Protein AF-A0A257N7L1-F1 (afdb_monomer_lite)

Radius of gyration: 29.93 Å; chains: 1; bounding box: 94×47×80 Å

Secondary structure (DSSP, 8-state):
-------GGGS-HHHHHHHHHHHHHHHHHHHHHHHHHHHHHTTSSSSSS--HHHHHHHHHB-SS--HHHHHHSSSTTGGG-S-HHHHHHHHHHHHTT--HHHIIIIIHHHHHHHTTTT-SSSS-TTS---SSHHHHHHHH--B---HHHHHHHHHHHHHHHHHHHHHHHHHHTTS-S-HHHHHHHHHHHHHHHHHHHHHHHHHTT-GGGHHHHHHHHHHHHHHHHHHHHHHHHHHHT------PPPPHHHHHHHHHHHHHHHHHHHHHHHHHHHHHHHHHHHHHHHHHHHHHHHHHHHHHHHHHHH-------HHHHHHHHHHHHHHHHTT-EEEEETTEEEEESSTT-EEEE-SHHHHHHHHHHHHHH-

Foldseek 3Di:
DPPDQAALVNDDPVVLVVLLVLLVVVLVVVVVVVVCVFVVQAQQVLDGTDDLVSLLLAAQFDLQTFQVLSCCPNHPLVVQQPDPVLNVLVSVCLNDPVDPVSCVPRPLVRCVVRPCVCQCCPNDVVHQRSNDSVSVCVGSPRAGDDPVVLVVVLVCQLVVVVVVLVSLLVLLSNFPDDPVVSVCLSVLLNVLSVQLSVLSNVSNVPVVSSVSNVVSVVSNSVSSVCSSVRSNCCNPPDPDDPPDPDPPVRVVVVVVVVVVVVVVVVVVVVVVVVVCVVCVVVCVVVVVVVVVVVVVVVVVVVVLVVDADADDDPVLVVLVVVLCVLLVVVQWDWDDGRQWIWIHRDPPDTDTQRHSVSSVVVSVVVVVVD

Sequence (370 aa):
MEKHCLRFKDISVSEKMLYSLFLMTIGIGYLFGLTHLYYTHQMRDGQPGMSIQDVMIAYYGSQDKTRLGSAINGGPMEANLKSADDKEKILAWLSTGKSKEDFQQDIAPILNRDCAGCHNGETNPSLPNLTTYEGVMEVASSKAAPLPTLVKISHIHLFGIAFILLFVGRIFIYCDMSVSLKRIIVVIPFVSMLIDTMSWFITRTTPSFAYVVVASGAMMGLSMGAQIIISLYQMWFDRSYPRLPLSNEQQAQLKKYTLVLQKLALTGLAISKSYVLKTAPIVWHNGVALSRQVLLSLFHISRYAWHSNLALSNSEQIKAQQYMQILQAQGYRVWFASKGWLVKKSVLSWLFLSSIDDLESYVSKLARSA

Structure (mmCIF, N/CA/C/O backbone):
data_AF-A0A257N7L1-F1
#
_entry.id   AF-A0A257N7L1-F1
#
loop_
_atom_site.group_PDB
_atom_site.id
_atom_site.type_symbol
_atom_site.label_atom_id
_atom_site.label_alt_id
_atom_site.label_comp_id
_atom_site.label_asym_id
_atom_site.label_entity_id
_atom_site.label_seq_id
_atom_site.pdbx_PDB_ins_code
_atom_site.Cartn_x
_atom_site.Cartn_y
_atom_site.Cartn_z
_atom_site.occupancy
_atom_site.B_iso_or_equiv
_atom_site.auth_seq_id
_atom_site.auth_comp_id
_atom_site.auth_asym_id
_atom_site.auth_atom_id
_atom_site.pdbx_PDB_model_num
ATOM 1 N N . MET A 1 1 ? 11.004 -4.932 -43.362 1.00 41.41 1 MET A N 1
ATOM 2 C CA . MET A 1 1 ? 11.224 -3.754 -42.495 1.00 41.41 1 MET A CA 1
ATOM 3 C C . MET A 1 1 ? 11.786 -4.236 -41.172 1.00 41.41 1 MET A C 1
ATOM 5 O O . MET A 1 1 ? 11.075 -4.925 -40.445 1.00 41.41 1 MET A O 1
ATOM 9 N N . GLU A 1 2 ? 13.050 -3.941 -40.875 1.00 46.34 2 GLU A N 1
ATOM 10 C CA . GLU A 1 2 ? 13.580 -4.151 -39.525 1.00 46.34 2 GLU A CA 1
ATOM 11 C C . GLU A 1 2 ? 12.795 -3.267 -38.550 1.00 46.34 2 GLU A C 1
ATOM 13 O O . GLU A 1 2 ? 12.630 -2.067 -38.770 1.00 46.34 2 GLU A O 1
ATOM 18 N N . LYS A 1 3 ? 12.239 -3.864 -37.492 1.00 53.84 3 LYS A N 1
ATOM 19 C CA . LYS A 1 3 ? 11.553 -3.101 -36.446 1.00 53.84 3 LYS A CA 1
ATOM 20 C C . LYS A 1 3 ? 12.612 -2.348 -35.644 1.00 53.84 3 LYS A C 1
ATOM 22 O O . LYS A 1 3 ? 13.277 -2.944 -34.800 1.00 53.84 3 LYS A O 1
ATOM 27 N N . HIS A 1 4 ? 12.761 -1.051 -35.901 1.00 60.44 4 HIS A N 1
ATOM 28 C CA . HIS A 1 4 ? 13.627 -0.191 -35.102 1.00 60.44 4 HIS A CA 1
ATOM 29 C C . HIS A 1 4 ? 13.023 -0.018 -33.700 1.00 60.44 4 HIS A C 1
ATOM 31 O O . HIS A 1 4 ? 11.984 0.619 -33.520 1.00 60.44 4 HIS A O 1
ATOM 37 N N . CYS A 1 5 ? 13.647 -0.623 -32.691 1.00 71.62 5 CYS A N 1
ATOM 38 C CA . CYS A 1 5 ? 13.237 -0.466 -31.298 1.00 71.62 5 CYS A CA 1
ATOM 39 C C . CYS A 1 5 ? 13.760 0.870 -30.760 1.00 71.62 5 CYS A C 1
ATOM 41 O O . CYS A 1 5 ? 14.960 0.986 -30.528 1.00 71.62 5 CYS A O 1
ATOM 43 N N . LEU A 1 6 ? 12.868 1.837 -30.522 1.00 81.31 6 LEU A N 1
ATOM 44 C CA . LEU A 1 6 ? 13.218 3.133 -29.930 1.00 81.31 6 LEU A CA 1
ATOM 45 C C . LEU A 1 6 ? 13.880 2.972 -28.551 1.00 81.31 6 LEU A C 1
ATOM 47 O O . LEU A 1 6 ? 13.391 2.215 -27.704 1.00 81.31 6 LEU A O 1
ATOM 51 N N . ARG A 1 7 ? 14.971 3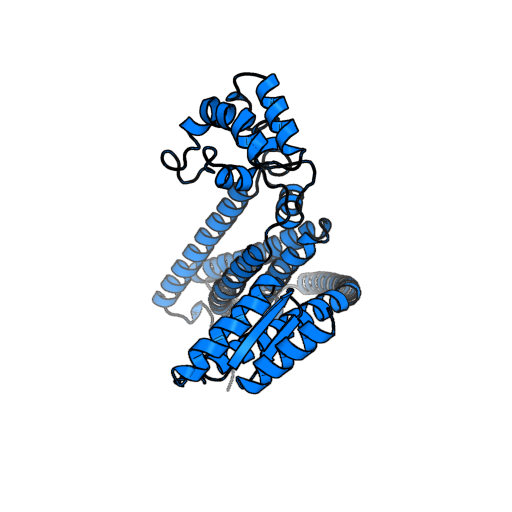.708 -28.319 1.00 86.50 7 ARG A N 1
ATOM 52 C CA . ARG A 1 7 ? 15.727 3.758 -27.057 1.00 86.50 7 ARG A CA 1
ATOM 53 C C . ARG A 1 7 ? 15.834 5.183 -26.526 1.00 86.50 7 ARG A C 1
ATOM 55 O O . ARG A 1 7 ? 15.559 6.138 -27.240 1.00 86.50 7 ARG A O 1
ATOM 62 N N . PHE A 1 8 ? 16.313 5.346 -25.291 1.00 86.25 8 PHE A N 1
ATOM 63 C CA . PHE A 1 8 ? 16.528 6.679 -24.708 1.00 86.25 8 PHE A CA 1
ATOM 64 C C . PHE A 1 8 ? 17.547 7.546 -25.460 1.00 86.25 8 PHE A C 1
ATOM 66 O O . PHE A 1 8 ? 17.522 8.767 -25.337 1.00 86.25 8 PHE A O 1
ATOM 73 N N . LYS A 1 9 ? 18.443 6.946 -26.245 1.00 82.88 9 LYS A N 1
ATOM 74 C CA . LYS A 1 9 ? 19.347 7.688 -27.135 1.00 82.88 9 LYS A CA 1
ATOM 75 C C . LYS A 1 9 ? 18.641 8.289 -28.360 1.00 82.88 9 LYS A C 1
ATOM 77 O O . LYS A 1 9 ? 19.175 9.222 -28.941 1.00 82.88 9 LYS A O 1
ATOM 82 N N . ASP A 1 10 ? 17.460 7.779 -28.712 1.00 84.88 10 ASP A N 1
ATOM 83 C CA . ASP A 1 10 ? 16.725 8.151 -29.926 1.00 84.88 10 ASP A CA 1
ATOM 84 C C . ASP A 1 10 ? 15.620 9.193 -29.655 1.00 84.88 10 ASP A C 1
ATOM 86 O O . ASP A 1 10 ? 14.904 9.573 -30.577 1.00 84.88 10 ASP A O 1
ATOM 90 N N . ILE A 1 11 ? 15.449 9.635 -28.401 1.00 87.62 11 ILE A N 1
ATOM 91 C CA . ILE A 1 11 ? 14.417 10.607 -27.999 1.00 87.62 11 ILE A CA 1
ATOM 92 C C . ILE A 1 11 ? 15.012 11.990 -27.722 1.00 87.62 11 ILE A C 1
ATOM 94 O O . ILE A 1 11 ? 16.180 12.124 -27.336 1.00 87.62 11 ILE A O 1
ATOM 98 N N . SER A 1 12 ? 14.187 13.023 -27.887 1.00 91.50 12 SER A N 1
ATOM 99 C CA . SER A 1 12 ? 14.593 14.417 -27.688 1.00 91.50 12 SER A CA 1
ATOM 100 C C . SER A 1 12 ? 14.950 14.726 -26.227 1.00 91.50 12 SER A C 1
ATOM 102 O O . SER A 1 12 ? 14.479 14.076 -25.290 1.00 91.50 12 SER A O 1
ATOM 104 N N . VAL A 1 13 ? 15.759 15.768 -26.004 1.00 89.62 13 VAL A N 1
ATOM 105 C CA . VAL A 1 13 ? 16.067 16.252 -24.644 1.00 89.62 13 VAL A CA 1
ATOM 106 C C . VAL A 1 13 ? 14.790 16.687 -23.917 1.00 89.62 13 VAL A C 1
ATOM 108 O O . VAL A 1 13 ? 14.638 16.402 -22.732 1.00 89.62 13 VAL A O 1
ATOM 111 N N . SER A 1 14 ? 13.839 17.295 -24.631 1.00 93.38 14 SER A N 1
ATOM 112 C CA . SER A 1 14 ? 12.534 17.682 -24.088 1.00 93.38 14 SER A CA 1
ATOM 113 C C . SER A 1 14 ? 11.750 16.479 -23.552 1.00 93.38 14 SER A C 1
ATOM 115 O O . SER A 1 14 ? 11.221 16.540 -22.443 1.00 93.38 14 SER A O 1
ATOM 117 N N . GLU A 1 15 ? 11.730 15.357 -24.279 1.00 92.25 15 GLU A N 1
ATOM 118 C CA . GLU A 1 15 ? 11.114 14.114 -23.793 1.00 92.25 15 GLU A CA 1
ATOM 119 C C . GLU A 1 15 ? 11.851 13.540 -22.582 1.00 92.25 15 GLU A C 1
ATOM 121 O O . GLU A 1 15 ? 11.208 13.140 -21.613 1.00 92.25 15 GLU A O 1
ATOM 126 N N . LYS A 1 16 ? 13.192 13.539 -22.589 1.00 92.56 16 LYS A N 1
ATOM 127 C CA . LYS A 1 16 ? 13.979 13.097 -21.424 1.00 92.56 16 LYS A CA 1
ATOM 128 C C . LYS A 1 16 ? 13.655 13.916 -20.180 1.00 92.56 16 LYS A C 1
ATOM 130 O O . LYS A 1 16 ? 13.502 13.341 -19.103 1.00 92.56 16 LYS A O 1
ATOM 135 N N . MET A 1 17 ? 13.531 15.238 -20.318 1.00 94.25 17 MET A N 1
ATOM 136 C CA . MET A 1 17 ? 13.147 16.123 -19.217 1.00 94.25 17 MET A CA 1
ATOM 137 C C . MET A 1 17 ? 11.740 15.795 -18.713 1.00 94.25 17 MET A C 1
ATOM 139 O O . MET A 1 17 ? 11.566 15.588 -17.513 1.00 94.25 17 MET A O 1
ATOM 143 N N . LEU A 1 18 ? 10.762 15.667 -19.617 1.00 96.44 18 LEU A N 1
ATOM 144 C CA . LEU A 1 18 ? 9.382 15.324 -19.265 1.00 96.44 18 LEU A CA 1
ATOM 145 C C . LEU A 1 18 ? 9.297 13.983 -18.523 1.00 96.44 18 LEU A C 1
ATOM 147 O O . LEU A 1 18 ? 8.698 13.904 -17.450 1.00 96.44 18 LEU A O 1
ATOM 151 N N . TYR A 1 19 ? 9.925 12.936 -19.063 1.00 96.69 19 TYR A N 1
ATOM 152 C CA . TYR A 1 19 ? 9.941 11.616 -18.436 1.00 96.69 19 TYR A CA 1
ATOM 153 C C . TYR A 1 19 ? 10.670 11.630 -17.094 1.00 96.69 19 TYR A C 1
ATOM 155 O O . TYR A 1 19 ? 10.210 10.989 -16.154 1.00 96.69 19 TYR A O 1
ATOM 163 N N . SER A 1 20 ? 11.762 12.382 -16.965 1.00 96.12 20 SER A N 1
ATOM 164 C CA . SER A 1 20 ? 12.490 12.479 -15.696 1.00 96.12 20 SER A CA 1
ATOM 165 C C . SER A 1 20 ? 11.658 13.153 -14.611 1.00 96.12 20 SER A C 1
ATOM 167 O O . SER A 1 20 ? 11.554 12.610 -13.513 1.00 96.12 20 SER A O 1
ATOM 169 N N . LEU A 1 21 ? 11.014 14.281 -14.931 1.00 97.50 21 LEU A N 1
ATOM 170 C CA . LEU A 1 21 ? 10.115 14.973 -14.005 1.00 97.50 21 LEU A CA 1
ATOM 171 C C . LEU A 1 21 ? 8.961 14.062 -13.585 1.00 97.50 21 LEU A C 1
ATOM 173 O O . LEU A 1 21 ? 8.720 13.901 -12.392 1.00 97.50 21 LEU A O 1
ATOM 177 N N . PHE A 1 22 ? 8.316 13.393 -14.543 1.00 97.94 22 PHE A N 1
ATOM 178 C CA . PHE A 1 22 ? 7.250 12.438 -14.252 1.00 97.94 22 PHE A CA 1
ATOM 179 C C . PHE A 1 22 ? 7.718 11.314 -13.312 1.00 97.94 22 PHE A C 1
ATOM 181 O O . PHE A 1 22 ? 7.099 11.078 -12.275 1.00 97.94 22 PHE A O 1
ATOM 188 N N . LEU A 1 23 ? 8.831 10.642 -13.633 1.00 97.81 23 LEU A N 1
ATOM 189 C CA . LEU A 1 23 ? 9.360 9.538 -12.826 1.00 97.81 23 LEU A CA 1
ATOM 190 C C . LEU A 1 23 ? 9.782 9.990 -11.420 1.00 97.81 23 LEU A C 1
ATOM 192 O O . LEU A 1 23 ? 9.534 9.268 -10.455 1.00 97.81 23 LEU A O 1
ATOM 196 N N . MET A 1 24 ? 10.381 11.177 -11.288 1.00 97.06 24 MET A N 1
ATOM 197 C CA . MET A 1 24 ? 10.738 11.753 -9.989 1.00 97.06 24 MET A CA 1
ATOM 198 C C . MET A 1 24 ? 9.499 12.080 -9.156 1.00 97.06 24 MET A C 1
ATOM 200 O O . MET A 1 24 ? 9.452 11.717 -7.983 1.00 97.06 24 MET A O 1
ATOM 204 N N . THR A 1 25 ? 8.482 12.712 -9.747 1.00 97.62 25 THR A N 1
ATOM 205 C CA . THR A 1 25 ? 7.223 13.015 -9.054 1.00 97.62 25 THR A CA 1
ATOM 206 C C . THR A 1 25 ? 6.536 11.740 -8.573 1.00 97.62 25 THR A C 1
ATOM 208 O O . THR A 1 25 ? 6.131 11.672 -7.414 1.00 97.62 25 THR A O 1
ATOM 211 N N . ILE A 1 26 ? 6.456 10.705 -9.417 1.00 96.94 26 ILE A N 1
ATOM 212 C CA . ILE A 1 26 ? 5.905 9.400 -9.024 1.00 96.94 26 ILE A CA 1
ATOM 213 C C . ILE A 1 26 ? 6.749 8.747 -7.923 1.00 96.94 26 ILE A C 1
ATOM 215 O O . ILE A 1 26 ? 6.189 8.239 -6.954 1.00 96.94 26 ILE A O 1
ATOM 219 N N . GLY A 1 27 ? 8.080 8.785 -8.031 1.00 95.69 27 GLY A N 1
ATOM 220 C CA . GLY A 1 27 ? 8.983 8.238 -7.017 1.00 95.69 27 GLY A CA 1
ATOM 221 C C . GLY A 1 27 ? 8.814 8.909 -5.652 1.00 95.69 27 GLY A C 1
ATOM 222 O O . GLY A 1 27 ? 8.658 8.221 -4.645 1.00 95.69 27 GLY A O 1
ATOM 223 N N . ILE A 1 28 ? 8.767 10.243 -5.618 1.00 95.81 28 ILE A N 1
ATOM 224 C CA . ILE A 1 28 ? 8.516 11.016 -4.393 1.00 95.81 28 ILE A CA 1
ATOM 225 C C . ILE A 1 28 ? 7.117 10.709 -3.851 1.00 95.81 28 ILE A C 1
ATOM 227 O O . ILE A 1 28 ? 6.976 10.394 -2.671 1.00 95.81 28 ILE A O 1
ATOM 231 N N . GLY A 1 29 ? 6.087 10.732 -4.702 1.00 95.00 29 GLY A N 1
ATOM 232 C CA . GLY A 1 29 ? 4.717 10.400 -4.306 1.00 95.00 29 GLY A CA 1
ATOM 233 C C . GLY A 1 29 ? 4.602 9.001 -3.696 1.00 95.00 29 GLY A C 1
ATOM 234 O O . GLY A 1 29 ? 3.901 8.818 -2.703 1.00 95.00 29 GLY A O 1
ATOM 235 N N . TYR A 1 30 ? 5.351 8.029 -4.221 1.00 94.06 30 TYR A N 1
ATOM 236 C CA . TYR A 1 30 ? 5.413 6.683 -3.656 1.00 94.06 30 TYR A CA 1
ATOM 237 C C . TYR A 1 30 ? 6.036 6.663 -2.254 1.00 94.06 30 TYR A C 1
ATOM 239 O O . TYR A 1 30 ? 5.500 6.003 -1.366 1.00 94.06 30 TYR A O 1
ATOM 247 N N . LEU A 1 31 ? 7.114 7.423 -2.018 1.00 93.06 31 LEU A N 1
ATOM 248 C CA . LEU A 1 31 ? 7.706 7.561 -0.681 1.00 93.06 31 LEU A CA 1
ATOM 249 C C . LEU A 1 31 ? 6.717 8.183 0.313 1.00 93.06 31 LEU A C 1
ATOM 251 O O . LEU A 1 31 ? 6.571 7.673 1.419 1.00 93.06 31 LEU A O 1
ATOM 255 N N . PHE A 1 32 ? 5.979 9.222 -0.088 1.00 93.06 32 PHE A N 1
ATOM 256 C CA . PHE A 1 32 ? 4.904 9.782 0.741 1.00 93.06 32 PHE A CA 1
ATOM 257 C C . PHE A 1 32 ? 3.779 8.772 0.999 1.00 93.06 32 PHE A C 1
ATOM 259 O O . PHE A 1 32 ? 3.256 8.718 2.110 1.00 93.06 32 PHE A O 1
ATOM 266 N N . GLY A 1 33 ? 3.441 7.934 0.016 1.00 90.88 33 GLY A N 1
ATOM 267 C CA . GLY A 1 33 ? 2.501 6.827 0.188 1.00 90.88 33 GLY A CA 1
ATOM 268 C C . GLY A 1 33 ? 2.971 5.807 1.231 1.00 90.88 33 GLY A C 1
ATOM 269 O O . GLY A 1 33 ? 2.188 5.418 2.098 1.00 90.88 33 GLY A O 1
ATOM 270 N N . LEU A 1 34 ? 4.254 5.425 1.208 1.00 90.31 34 LEU A N 1
ATOM 271 C CA . LEU A 1 34 ? 4.852 4.550 2.226 1.00 90.31 34 LEU A CA 1
ATOM 272 C C . LEU A 1 34 ? 4.852 5.203 3.613 1.00 90.31 34 LEU A C 1
ATOM 274 O O . LEU A 1 34 ? 4.510 4.552 4.599 1.00 90.31 34 LEU A O 1
ATOM 278 N N . THR A 1 35 ? 5.173 6.492 3.692 1.00 86.81 35 THR A N 1
ATOM 279 C CA . THR A 1 35 ? 5.107 7.265 4.937 1.00 86.81 35 THR A CA 1
ATOM 280 C C . THR A 1 35 ? 3.679 7.303 5.484 1.00 86.81 35 THR A C 1
ATOM 282 O O . THR A 1 35 ? 3.454 7.031 6.661 1.00 86.81 35 THR A O 1
ATOM 285 N N . HIS A 1 36 ? 2.685 7.566 4.634 1.00 86.50 36 HIS A N 1
ATOM 286 C CA . HIS A 1 36 ? 1.277 7.554 5.025 1.00 86.50 36 HIS A CA 1
ATOM 287 C C . HIS A 1 36 ? 0.832 6.175 5.534 1.00 86.50 36 HIS A C 1
ATOM 289 O O . HIS A 1 36 ? 0.164 6.085 6.568 1.00 86.50 36 HIS A O 1
ATOM 295 N N . LEU A 1 37 ? 1.233 5.100 4.844 1.00 87.62 37 LEU A N 1
ATOM 296 C CA . LEU A 1 37 ? 1.000 3.721 5.279 1.00 87.62 37 LEU A CA 1
ATOM 297 C C . LEU A 1 37 ? 1.589 3.490 6.679 1.00 87.62 37 LEU A C 1
ATOM 299 O O . LEU A 1 37 ? 0.881 2.994 7.556 1.00 87.62 37 LEU A O 1
ATOM 303 N N . TYR A 1 38 ? 2.845 3.895 6.898 1.00 86.00 38 TYR A N 1
ATOM 304 C CA . TYR A 1 38 ? 3.527 3.797 8.190 1.00 86.00 38 TYR A CA 1
ATOM 305 C C . TYR A 1 38 ? 2.728 4.485 9.298 1.00 86.00 38 TYR A C 1
ATOM 307 O O . TYR A 1 38 ? 2.332 3.834 10.261 1.00 86.00 38 TYR A O 1
ATOM 315 N N . TYR A 1 39 ? 2.385 5.763 9.127 1.00 80.88 39 TYR A N 1
ATOM 316 C CA . TYR A 1 39 ? 1.670 6.518 10.160 1.00 80.88 39 TYR A CA 1
ATOM 317 C C . TYR A 1 39 ? 0.235 6.038 10.412 1.00 80.88 39 TYR A C 1
ATOM 319 O O . TYR A 1 39 ? -0.260 6.162 11.533 1.00 80.88 39 TYR A O 1
ATOM 327 N N . THR A 1 40 ? -0.424 5.471 9.402 1.00 78.81 40 THR A N 1
ATOM 328 C CA . THR A 1 40 ? -1.817 5.004 9.504 1.00 78.81 40 THR A CA 1
ATOM 329 C C . THR A 1 40 ? -1.933 3.637 10.185 1.00 78.81 40 THR A C 1
ATOM 331 O O . THR A 1 40 ? -2.959 3.323 10.807 1.00 78.81 40 THR A O 1
ATOM 334 N N . HIS A 1 41 ? -0.904 2.798 10.057 1.00 81.00 41 HIS A N 1
ATOM 335 C CA . HIS A 1 41 ? -0.957 1.410 10.510 1.00 81.00 41 HIS A CA 1
ATOM 336 C C . HIS A 1 41 ? -0.006 1.062 11.652 1.00 81.00 41 HIS A C 1
ATOM 338 O O . HIS A 1 41 ? -0.265 0.049 12.289 1.00 81.00 41 HIS A O 1
ATOM 344 N N . GLN A 1 42 ? 1.015 1.871 11.951 1.00 80.56 42 GLN A N 1
ATOM 345 C CA . GLN A 1 42 ? 1.907 1.615 13.088 1.00 80.56 42 GLN A CA 1
ATOM 346 C C . GLN A 1 42 ? 1.155 1.508 14.426 1.00 80.56 42 GLN A C 1
ATOM 348 O O . GLN A 1 42 ? 0.078 2.099 14.591 1.00 80.56 42 GLN A O 1
ATOM 353 N N . MET A 1 43 ? 1.771 0.825 15.398 1.00 74.88 43 MET A N 1
ATOM 354 C CA . MET A 1 43 ? 1.312 0.713 16.794 1.00 74.88 43 MET A CA 1
ATOM 355 C C . MET A 1 43 ? -0.036 -0.005 16.996 1.00 74.88 43 MET A C 1
ATOM 357 O O . MET A 1 43 ? -0.641 0.101 18.069 1.00 74.88 43 MET A O 1
ATOM 361 N N . ARG A 1 44 ? -0.559 -0.738 16.010 1.00 76.12 44 ARG A N 1
ATOM 362 C CA . ARG A 1 44 ? -1.802 -1.512 16.189 1.00 76.12 44 ARG A CA 1
ATOM 363 C C . ARG A 1 44 ? -1.572 -2.748 17.056 1.00 76.12 44 ARG A C 1
ATOM 365 O O . ARG A 1 44 ? -2.477 -3.146 17.786 1.00 76.12 44 ARG A O 1
ATOM 372 N N . ASP A 1 45 ? -0.379 -3.326 17.021 1.00 74.69 45 ASP A N 1
ATOM 373 C CA . ASP A 1 45 ? 0.040 -4.468 17.836 1.00 74.69 45 ASP A CA 1
ATOM 374 C C . ASP A 1 45 ? 0.526 -4.095 19.254 1.00 74.69 45 ASP A C 1
ATOM 376 O O . ASP A 1 45 ? 0.654 -4.988 20.108 1.00 74.69 45 ASP A O 1
ATOM 380 N N . GLY A 1 46 ? 0.712 -2.793 19.506 1.00 69.44 46 GLY A N 1
ATOM 381 C CA . GLY A 1 46 ? 1.201 -2.213 20.759 1.00 69.44 46 GLY A CA 1
ATOM 382 C C . GLY A 1 46 ? 2.708 -1.949 20.794 1.00 69.44 46 GLY A C 1
ATOM 383 O O . GLY A 1 46 ? 3.204 -1.500 21.822 1.00 69.44 46 GLY A O 1
ATOM 384 N N . GLN A 1 47 ? 3.438 -2.225 19.712 1.00 75.62 47 GLN A N 1
ATOM 385 C CA . GLN A 1 47 ? 4.884 -2.040 19.626 1.00 75.62 47 GLN A CA 1
ATOM 386 C C . GLN A 1 47 ? 5.252 -0.869 18.701 1.00 75.62 47 GLN A C 1
ATOM 388 O O . GLN A 1 47 ? 4.555 -0.621 17.714 1.00 75.62 47 GLN A O 1
ATOM 393 N N . PRO A 1 48 ? 6.358 -0.151 18.981 1.00 76.94 48 PRO A N 1
ATOM 394 C CA . PRO A 1 48 ? 6.875 0.882 18.090 1.00 76.94 48 PRO A CA 1
ATOM 395 C C . PRO A 1 48 ? 7.175 0.353 16.686 1.00 76.94 48 PRO A C 1
ATOM 397 O O . PRO A 1 48 ? 7.881 -0.640 16.519 1.00 76.94 48 PRO A O 1
ATOM 400 N N . GLY A 1 49 ? 6.706 1.080 15.672 1.00 81.12 49 GLY A N 1
ATOM 401 C CA . GLY A 1 49 ? 6.947 0.767 14.267 1.00 81.12 49 GLY A CA 1
ATOM 402 C C . GLY A 1 49 ? 5.767 0.096 13.570 1.00 81.12 49 GLY A C 1
ATOM 403 O O . GLY A 1 49 ? 4.647 0.081 14.072 1.00 81.12 49 GLY A O 1
ATOM 404 N N . MET A 1 50 ? 6.037 -0.404 12.362 1.00 83.06 50 MET A N 1
ATOM 405 C CA . MET A 1 50 ? 5.091 -1.189 11.576 1.00 83.06 50 MET A CA 1
ATOM 406 C C . MET A 1 50 ? 5.584 -2.629 11.479 1.00 83.06 50 MET A C 1
ATOM 408 O O . MET A 1 50 ? 6.656 -2.896 10.929 1.00 83.06 50 MET A O 1
ATOM 412 N N . SER A 1 51 ? 4.763 -3.554 11.953 1.00 89.12 51 SER A N 1
ATOM 413 C CA . SER A 1 51 ? 4.977 -4.988 11.881 1.00 89.12 51 SER A CA 1
ATOM 414 C C . SER A 1 51 ? 3.930 -5.663 10.989 1.00 89.12 51 SER A C 1
ATOM 416 O O . SER A 1 51 ? 2.919 -5.089 10.579 1.00 89.12 51 SER A O 1
ATOM 418 N N . ILE A 1 52 ? 4.152 -6.941 10.690 1.00 88.06 52 ILE A N 1
ATOM 419 C CA . ILE A 1 52 ? 3.151 -7.758 9.991 1.00 88.06 52 ILE A CA 1
ATOM 420 C C . ILE A 1 52 ? 1.897 -7.918 10.865 1.00 88.06 52 ILE A C 1
ATOM 422 O O . ILE A 1 52 ? 0.786 -7.989 10.337 1.00 88.06 52 ILE A O 1
ATOM 426 N N . GLN A 1 53 ? 2.051 -7.911 12.192 1.00 86.00 53 GLN A N 1
ATOM 427 C CA . GLN A 1 53 ? 0.940 -8.019 13.130 1.00 86.00 53 GLN A CA 1
ATOM 428 C C . GLN A 1 53 ? 0.010 -6.804 13.036 1.00 86.00 53 GLN A C 1
ATOM 430 O O . GLN A 1 53 ? -1.209 -6.969 13.102 1.00 86.00 53 GLN A O 1
ATOM 435 N N . ASP A 1 54 ? 0.551 -5.609 12.786 1.00 84.25 54 ASP A N 1
ATOM 436 C CA . ASP A 1 54 ? -0.259 -4.413 12.544 1.00 84.25 54 ASP A CA 1
ATOM 437 C C . ASP A 1 54 ? -1.162 -4.562 11.318 1.00 84.25 54 ASP A C 1
ATOM 439 O O . ASP A 1 54 ? -2.342 -4.197 11.348 1.00 84.25 54 ASP A O 1
ATOM 443 N N . VAL A 1 55 ? -0.621 -5.142 10.242 1.00 88.31 55 VAL A N 1
ATOM 444 C CA . VAL A 1 55 ? -1.363 -5.425 9.006 1.00 88.31 55 VAL A CA 1
ATOM 445 C C . VAL A 1 55 ? -2.442 -6.479 9.262 1.00 88.31 55 VAL A C 1
ATOM 447 O O . VAL A 1 55 ? -3.579 -6.312 8.815 1.00 88.31 55 VAL A O 1
ATOM 450 N N . MET A 1 56 ? -2.131 -7.531 10.028 1.00 89.00 56 MET A N 1
ATOM 451 C CA . MET A 1 56 ? -3.122 -8.536 10.432 1.00 89.00 56 MET A CA 1
ATOM 452 C C . MET A 1 56 ? -4.282 -7.892 11.192 1.00 89.00 56 MET A C 1
ATOM 454 O O . MET A 1 56 ? -5.436 -8.056 10.797 1.00 89.00 56 MET A O 1
ATOM 458 N N . ILE A 1 57 ? -3.980 -7.105 12.227 1.00 83.00 57 ILE A N 1
ATOM 459 C CA . ILE A 1 57 ? -4.984 -6.409 13.042 1.00 83.00 57 ILE A CA 1
ATOM 460 C C . ILE A 1 57 ? -5.794 -5.433 12.182 1.00 83.00 57 ILE A C 1
ATOM 462 O O . ILE A 1 57 ? -6.997 -5.288 12.381 1.00 83.00 57 ILE A O 1
ATOM 466 N N . ALA A 1 58 ? -5.176 -4.793 11.187 1.00 82.56 58 ALA A N 1
ATOM 467 C CA . ALA A 1 58 ? -5.869 -3.848 10.323 1.00 82.56 58 ALA A CA 1
ATOM 468 C C . ALA A 1 58 ? -6.967 -4.468 9.456 1.00 82.56 58 ALA A C 1
ATOM 470 O O . ALA A 1 58 ? -8.034 -3.868 9.304 1.00 82.56 58 ALA A O 1
ATOM 471 N N . TYR A 1 59 ? -6.718 -5.647 8.893 1.00 82.12 59 TYR A N 1
ATOM 472 C CA . TYR A 1 59 ? -7.648 -6.275 7.955 1.00 82.12 59 TYR A CA 1
ATOM 473 C C . TYR A 1 59 ? -8.521 -7.349 8.607 1.00 82.12 59 TYR A C 1
ATOM 475 O O . TYR A 1 59 ? -9.714 -7.399 8.310 1.00 82.12 59 TYR A O 1
ATOM 483 N N . TYR A 1 60 ? -7.969 -8.169 9.505 1.00 82.38 60 TYR A N 1
ATOM 484 C CA . TYR A 1 60 ? -8.698 -9.215 10.236 1.00 82.38 60 TYR A CA 1
ATOM 485 C C . TYR A 1 60 ? -9.416 -8.675 11.481 1.00 82.38 60 TYR A C 1
ATOM 487 O O . TYR A 1 60 ? -10.456 -9.196 11.883 1.00 82.38 60 TYR A O 1
ATOM 495 N N . GLY A 1 61 ? -8.893 -7.600 12.073 1.00 74.38 61 GLY A N 1
ATOM 496 C CA . GLY A 1 61 ? -9.282 -7.161 13.408 1.00 74.38 61 GLY A CA 1
ATOM 497 C C . GLY A 1 61 ? -8.526 -7.909 14.507 1.00 74.38 61 GLY A C 1
ATOM 498 O O . GLY A 1 61 ? -7.664 -8.751 14.250 1.00 74.38 61 GLY A O 1
ATOM 499 N N . SER A 1 62 ? -8.853 -7.603 15.755 1.00 67.88 62 SER A N 1
ATOM 500 C CA . SER A 1 62 ? -8.384 -8.331 16.933 1.00 67.88 62 SER A CA 1
ATOM 501 C C . SER A 1 62 ? -9.512 -8.381 17.974 1.00 67.88 62 SER A C 1
ATOM 503 O O . SER A 1 62 ? -10.433 -7.571 17.918 1.00 67.88 62 SER A O 1
ATOM 505 N N . GLN A 1 63 ? -9.513 -9.340 18.900 1.00 57.00 63 GLN A N 1
ATOM 506 C CA . GLN A 1 63 ? -10.477 -9.301 20.012 1.00 57.00 63 GLN A CA 1
ATOM 507 C C . GLN A 1 63 ? -9.969 -8.439 21.180 1.00 57.00 63 GLN A C 1
ATOM 509 O O . GLN A 1 63 ? -10.775 -7.756 21.803 1.00 57.00 63 GLN A O 1
ATOM 514 N N . ASP A 1 64 ? -8.645 -8.338 21.360 1.00 60.12 64 ASP A N 1
ATOM 515 C CA . ASP A 1 64 ? -8.048 -7.851 22.617 1.00 60.12 64 ASP A CA 1
ATOM 516 C C . ASP A 1 64 ? -7.146 -6.609 22.468 1.00 60.12 64 ASP A C 1
ATOM 518 O O . ASP A 1 64 ? -6.627 -6.085 23.451 1.00 60.12 64 ASP A O 1
ATOM 522 N N . LYS A 1 65 ? -6.914 -6.125 21.242 1.00 67.62 65 LYS A N 1
ATOM 523 C CA . LYS A 1 65 ? -5.991 -5.016 20.934 1.00 67.62 65 LYS A CA 1
ATOM 524 C C . LYS A 1 65 ? -6.631 -3.987 20.000 1.00 67.62 65 LYS A C 1
ATOM 526 O O . LYS A 1 65 ? -7.010 -4.303 18.869 1.00 67.62 65 LYS A O 1
ATOM 531 N N . THR A 1 66 ? -6.747 -2.748 20.473 1.00 79.31 66 THR A N 1
ATOM 532 C CA . THR A 1 66 ? -7.289 -1.594 19.732 1.00 79.31 66 THR A CA 1
ATOM 533 C C . THR A 1 66 ? -6.221 -0.514 19.613 1.00 79.31 66 THR A C 1
ATOM 535 O O . THR A 1 66 ? -5.301 -0.467 20.427 1.00 79.31 66 THR A O 1
ATOM 538 N N . ARG A 1 67 ? -6.345 0.392 18.634 1.00 79.38 67 ARG A N 1
ATOM 539 C CA . ARG A 1 67 ? -5.396 1.508 18.485 1.00 79.38 67 ARG A CA 1
ATOM 540 C C . ARG A 1 67 ? -5.410 2.413 19.721 1.00 79.38 67 ARG A C 1
ATOM 542 O O . ARG A 1 67 ? -4.346 2.841 20.155 1.00 79.38 67 ARG A O 1
ATOM 549 N N . LEU A 1 68 ? -6.588 2.656 20.307 1.00 86.69 68 LEU A N 1
ATOM 550 C CA . LEU A 1 68 ? -6.714 3.397 21.567 1.00 86.69 68 LEU A CA 1
ATOM 551 C C . LEU A 1 68 ? -6.040 2.654 22.729 1.00 86.69 68 LEU A C 1
ATOM 553 O O . LEU A 1 68 ? -5.244 3.255 23.440 1.00 86.69 68 LEU A O 1
ATOM 557 N N . GLY A 1 69 ? -6.296 1.350 22.877 1.00 84.69 69 GLY A N 1
ATOM 558 C CA . GLY A 1 69 ? -5.700 0.523 23.930 1.00 84.69 69 GLY A CA 1
ATOM 559 C C . GLY A 1 69 ? -4.173 0.490 23.866 1.00 84.69 69 GLY A C 1
ATOM 560 O O . GLY A 1 69 ? -3.514 0.687 24.881 1.00 84.69 69 GLY A O 1
ATOM 561 N N . SER A 1 70 ? -3.607 0.330 22.669 1.00 82.81 70 SER A N 1
ATOM 562 C CA . SER A 1 70 ? -2.157 0.375 22.441 1.00 82.81 70 SER A CA 1
ATOM 563 C C . SER A 1 70 ? -1.553 1.754 22.711 1.00 82.81 70 SER A C 1
ATOM 565 O O . SER A 1 70 ? -0.419 1.849 23.168 1.00 82.81 70 SER A O 1
ATOM 567 N N . ALA A 1 71 ? -2.291 2.838 22.452 1.00 85.50 71 ALA A N 1
ATOM 568 C CA . ALA A 1 71 ? -1.802 4.190 22.707 1.00 85.50 71 ALA A CA 1
ATOM 569 C C . ALA A 1 71 ? -1.693 4.506 24.208 1.00 85.50 71 ALA A C 1
ATOM 571 O O . ALA A 1 71 ? -0.788 5.244 24.598 1.00 85.50 71 ALA A O 1
ATOM 572 N N . ILE A 1 72 ? -2.584 3.943 25.033 1.00 88.06 72 ILE A N 1
ATOM 573 C CA . ILE A 1 72 ? -2.658 4.195 26.483 1.00 88.06 72 ILE A CA 1
ATOM 574 C C . ILE A 1 72 ? -1.979 3.119 27.345 1.00 88.06 72 ILE A C 1
ATOM 576 O O . ILE A 1 72 ? -1.889 3.281 28.559 1.00 88.06 72 ILE A O 1
ATOM 580 N N . ASN A 1 73 ? -1.529 2.010 26.749 1.00 83.62 73 ASN A N 1
ATOM 581 C CA . ASN A 1 73 ? -0.885 0.896 27.447 1.00 83.62 73 ASN A CA 1
ATOM 582 C C . ASN A 1 73 ? 0.492 0.587 26.840 1.00 83.62 73 ASN A C 1
ATOM 584 O O . ASN A 1 73 ? 0.614 -0.290 25.987 1.00 83.62 73 ASN A O 1
ATOM 588 N N . GLY A 1 74 ? 1.516 1.327 27.266 1.00 74.38 74 GLY A N 1
ATOM 589 C CA . GLY A 1 74 ? 2.876 1.298 26.721 1.00 74.38 74 GLY A CA 1
ATOM 590 C C . GLY A 1 74 ? 3.103 2.259 25.550 1.00 74.38 74 GLY A C 1
ATOM 591 O O . GLY A 1 74 ? 4.192 2.284 24.978 1.00 74.38 74 GLY A O 1
ATOM 592 N N . GLY A 1 75 ? 2.078 3.022 25.158 1.00 80.31 75 GLY A N 1
ATOM 593 C CA . GLY A 1 75 ? 2.094 3.902 23.993 1.00 80.31 75 GLY A CA 1
ATOM 594 C C . GLY A 1 75 ? 2.324 5.384 24.315 1.00 80.31 75 GLY A C 1
ATOM 595 O O . GLY A 1 75 ? 2.409 5.787 25.475 1.00 80.31 75 GLY A O 1
ATOM 596 N N . PRO A 1 76 ? 2.377 6.243 23.280 1.00 83.25 76 PRO A N 1
ATOM 597 C CA . PRO A 1 76 ? 2.709 7.663 23.427 1.00 83.25 76 PRO A CA 1
ATOM 598 C C . PRO A 1 76 ? 1.664 8.473 24.208 1.00 83.25 76 PRO A C 1
ATOM 600 O O . PRO A 1 76 ? 1.944 9.600 24.609 1.00 83.25 76 PRO A O 1
ATOM 603 N N . MET A 1 77 ? 0.457 7.934 24.407 1.00 87.56 77 MET A N 1
ATOM 604 C CA . MET A 1 77 ? -0.613 8.617 25.134 1.00 87.56 77 MET A CA 1
ATOM 605 C C . MET A 1 77 ? -0.687 8.219 26.609 1.00 87.56 77 MET A C 1
ATOM 607 O O . MET A 1 77 ? -1.356 8.918 27.363 1.00 87.56 77 MET A O 1
ATOM 611 N N . GLU A 1 78 ? 0.012 7.164 27.039 1.00 86.88 78 GLU A N 1
ATOM 612 C CA . GLU A 1 78 ? -0.032 6.683 28.427 1.00 86.88 78 GLU A CA 1
ATOM 613 C C . GLU A 1 78 ? 0.365 7.772 29.430 1.00 86.88 78 GLU A C 1
ATOM 615 O O . GLU A 1 78 ? -0.318 7.963 30.429 1.00 86.88 78 GLU A O 1
ATOM 620 N N . ALA A 1 79 ? 1.398 8.559 29.116 1.00 87.25 79 ALA A N 1
ATOM 621 C CA . ALA A 1 79 ? 1.874 9.639 29.981 1.00 87.25 79 ALA A CA 1
ATOM 622 C C . ALA A 1 79 ? 0.865 10.790 30.179 1.00 87.25 79 ALA A C 1
ATOM 624 O O . ALA A 1 79 ? 1.058 11.613 31.069 1.00 87.25 79 ALA A O 1
ATOM 625 N N . ASN A 1 80 ? -0.189 10.875 29.357 1.00 88.44 80 ASN A N 1
ATOM 626 C CA . ASN A 1 80 ? -1.210 11.922 29.474 1.00 88.44 80 ASN A CA 1
ATOM 627 C C . ASN A 1 80 ? -2.371 11.519 30.396 1.00 88.44 80 ASN A C 1
ATOM 629 O O . ASN A 1 80 ? -3.157 12.381 30.790 1.00 88.44 80 ASN A O 1
ATOM 633 N N . LEU A 1 81 ? -2.491 10.234 30.749 1.00 88.81 81 LEU A N 1
ATOM 634 C CA . LEU A 1 81 ? -3.497 9.767 31.700 1.00 88.81 81 LEU A CA 1
ATOM 635 C C . LEU A 1 81 ? -3.085 10.137 33.124 1.00 88.81 81 LEU A C 1
ATOM 637 O O . LEU A 1 81 ? -1.991 9.807 33.579 1.00 88.81 81 LEU A O 1
ATOM 641 N N . LYS A 1 82 ? -3.986 10.802 33.850 1.00 87.75 82 LYS A N 1
ATOM 642 C CA . LYS A 1 82 ? -3.699 11.288 35.212 1.00 87.75 82 LYS A CA 1
ATOM 643 C C . LYS A 1 82 ? -3.759 10.201 36.287 1.00 87.75 82 LYS A C 1
ATOM 645 O O . LYS A 1 82 ? -3.249 10.417 37.382 1.00 87.75 82 LYS A O 1
ATOM 650 N N . SER A 1 83 ? -4.402 9.068 36.002 1.00 89.69 83 SER A N 1
ATOM 651 C CA . SER A 1 83 ? -4.600 7.971 36.952 1.00 89.69 83 SER A CA 1
ATOM 652 C C . SER A 1 83 ? -4.484 6.606 36.273 1.00 89.69 83 SER A C 1
ATOM 654 O O . SER A 1 83 ? -4.962 6.418 35.152 1.00 89.69 83 SER A O 1
ATOM 656 N N . ALA A 1 84 ? -3.891 5.641 36.980 1.00 87.06 84 ALA A N 1
ATOM 657 C CA . ALA A 1 84 ? -3.848 4.242 36.560 1.00 87.06 84 ALA A CA 1
ATOM 658 C C . ALA A 1 84 ? -5.247 3.596 36.558 1.00 87.06 84 ALA A C 1
ATOM 660 O O . ALA A 1 84 ? -5.552 2.811 35.664 1.00 87.06 84 ALA A O 1
ATOM 661 N N . ASP A 1 85 ? -6.134 3.996 37.473 1.00 88.56 85 ASP A N 1
ATOM 662 C CA . ASP A 1 85 ? -7.511 3.483 37.530 1.00 88.56 85 ASP A CA 1
ATOM 663 C C . ASP A 1 85 ? -8.313 3.889 36.284 1.00 88.56 85 ASP A C 1
ATOM 665 O O . ASP A 1 85 ? -9.113 3.120 35.752 1.00 88.56 85 ASP A O 1
ATOM 669 N N . ASP A 1 86 ? -8.076 5.101 35.777 1.00 91.62 86 ASP A N 1
ATOM 670 C CA . ASP A 1 86 ? -8.723 5.601 34.561 1.00 91.62 86 ASP A CA 1
ATOM 671 C C . ASP A 1 86 ? -8.236 4.835 33.322 1.00 91.62 86 ASP A C 1
ATOM 673 O O . ASP A 1 86 ? -9.028 4.521 32.429 1.00 91.62 86 ASP A O 1
ATOM 677 N N . LYS A 1 87 ? -6.952 4.452 33.295 1.00 90.31 87 LYS A N 1
ATOM 678 C CA . LYS A 1 87 ? -6.405 3.547 32.276 1.00 90.31 87 LYS A CA 1
ATOM 679 C C . LYS A 1 87 ? -7.123 2.197 32.306 1.00 90.31 87 LYS A C 1
ATOM 681 O O . LYS A 1 87 ? -7.560 1.725 31.256 1.00 90.31 87 LYS A O 1
ATOM 686 N N . GLU A 1 88 ? -7.264 1.584 33.481 1.00 89.62 88 GLU A N 1
ATOM 687 C CA . GLU A 1 88 ? -7.939 0.288 33.622 1.00 89.62 88 GLU A CA 1
ATOM 688 C C . GLU A 1 88 ? -9.409 0.350 33.196 1.00 89.62 88 GLU A C 1
ATOM 690 O O . GLU A 1 88 ? -9.860 -0.539 32.473 1.00 89.62 88 GLU A O 1
ATOM 695 N N . LYS A 1 89 ? -10.134 1.425 33.531 1.00 90.81 89 LYS A N 1
ATOM 696 C CA . LYS A 1 89 ? -11.517 1.640 33.065 1.00 90.81 89 LYS A CA 1
ATOM 697 C C . LYS A 1 89 ? -11.619 1.696 31.546 1.00 90.81 89 LYS A C 1
ATOM 699 O O . LYS A 1 89 ? -12.483 1.038 30.966 1.00 90.81 89 LYS A O 1
ATOM 704 N N . ILE A 1 90 ? -10.727 2.440 30.886 1.00 90.06 90 ILE A N 1
ATOM 705 C CA . ILE A 1 90 ? -10.717 2.511 29.420 1.00 90.06 90 ILE A CA 1
ATOM 706 C C . ILE A 1 90 ? -10.385 1.139 28.827 1.00 90.06 90 ILE A C 1
ATOM 708 O O . ILE A 1 90 ? -11.064 0.699 27.902 1.00 90.06 90 ILE A O 1
ATOM 712 N N . LEU A 1 91 ? -9.385 0.431 29.359 1.00 87.94 91 LEU A N 1
ATOM 713 C CA . LEU A 1 91 ? -9.023 -0.907 28.881 1.00 87.94 91 LEU A CA 1
ATOM 714 C C . LEU A 1 91 ? -10.151 -1.930 29.090 1.00 87.94 91 LEU A C 1
ATOM 716 O O . LEU A 1 91 ? -10.399 -2.742 28.198 1.00 87.94 91 LEU A O 1
ATOM 720 N N . ALA A 1 92 ? -10.871 -1.859 30.209 1.00 87.75 92 ALA A N 1
ATOM 721 C CA . ALA A 1 92 ? -12.038 -2.692 30.479 1.00 87.75 92 ALA A CA 1
ATOM 722 C C . ALA A 1 92 ? -13.193 -2.380 29.514 1.00 87.75 92 ALA A C 1
ATOM 724 O O . ALA A 1 92 ? -13.781 -3.285 28.930 1.00 87.75 92 ALA A O 1
ATOM 725 N N . TRP A 1 93 ? -13.485 -1.107 29.251 1.00 89.06 93 TRP A N 1
ATOM 726 C CA . TRP A 1 93 ? -14.485 -0.737 28.245 1.00 89.06 93 TRP A CA 1
ATOM 727 C C . TRP A 1 93 ? -14.083 -1.182 26.826 1.00 89.06 93 TRP A C 1
ATOM 729 O O . TRP A 1 93 ? -14.918 -1.614 26.027 1.00 89.06 93 TRP A O 1
ATOM 739 N N . LEU A 1 94 ? -12.785 -1.145 26.511 1.00 85.75 94 LEU A N 1
ATOM 740 C CA . LEU A 1 94 ? -12.254 -1.643 25.242 1.00 85.75 94 LEU A CA 1
ATOM 741 C C . LEU A 1 94 ? -12.345 -3.169 25.107 1.00 85.75 94 LEU A C 1
ATOM 743 O O . LEU A 1 94 ? -12.432 -3.650 23.973 1.00 85.75 94 LEU A O 1
ATOM 747 N N . SER A 1 95 ? -12.341 -3.927 26.204 1.00 75.88 95 SER A N 1
ATOM 748 C CA . SER A 1 95 ? -12.503 -5.388 26.177 1.00 75.88 95 SER A CA 1
ATOM 749 C C . SER A 1 95 ? -13.972 -5.833 26.159 1.00 75.88 95 SER A C 1
ATOM 751 O O . SER A 1 95 ? -14.265 -6.955 25.747 1.00 75.88 95 SER A O 1
ATOM 753 N N . THR A 1 96 ? -14.917 -4.952 26.503 1.00 77.12 96 THR A N 1
ATOM 754 C CA . THR A 1 96 ? -16.359 -5.227 26.407 1.00 77.12 96 THR A CA 1
ATOM 755 C C . THR A 1 96 ? -16.945 -4.809 25.046 1.00 77.12 96 THR A C 1
ATOM 757 O O . THR A 1 96 ? -16.243 -4.481 24.078 1.00 77.12 96 THR A O 1
ATOM 760 N N . GLY A 1 97 ? -18.279 -4.845 24.936 1.00 72.06 97 GLY A N 1
ATOM 761 C CA . GLY A 1 97 ? -19.038 -4.474 23.739 1.00 72.06 97 GLY A CA 1
ATOM 762 C C . GLY A 1 97 ? -18.940 -2.999 23.324 1.00 72.06 97 GLY A C 1
ATOM 763 O O . GLY A 1 97 ? -19.534 -2.651 22.303 1.00 72.06 97 GLY A O 1
ATOM 764 N N . LYS A 1 98 ? -18.185 -2.160 24.058 1.00 86.44 98 LYS A N 1
ATOM 765 C CA . LYS A 1 98 ? -17.973 -0.725 23.784 1.00 86.44 98 LYS A CA 1
ATOM 766 C C . LYS A 1 98 ? -19.299 0.031 23.655 1.00 86.44 98 LYS A C 1
ATOM 768 O O . LYS A 1 98 ? -19.529 0.730 22.663 1.00 86.44 98 LYS A O 1
ATOM 773 N N . SER A 1 99 ? -20.204 -0.180 24.616 1.00 87.62 99 SER A N 1
ATOM 774 C CA . SER A 1 99 ? -21.538 0.430 24.595 1.00 87.62 99 SER A CA 1
ATOM 775 C C . SER A 1 99 ? -21.433 1.960 24.602 1.00 87.62 99 SER A C 1
ATOM 777 O O . SER A 1 99 ? -20.446 2.532 25.087 1.00 87.62 99 SER A O 1
ATOM 779 N N . LYS A 1 100 ? -22.427 2.627 24.008 1.00 90.38 100 LYS A N 1
ATOM 780 C CA . LYS A 1 100 ? -22.451 4.093 23.934 1.00 90.38 100 LYS A CA 1
ATOM 781 C C . LYS A 1 100 ? -22.792 4.698 25.296 1.00 90.38 100 LYS A C 1
ATOM 783 O O . LYS A 1 100 ? -22.324 5.787 25.612 1.00 90.38 100 LYS A O 1
ATOM 788 N N . GLU A 1 101 ? -23.554 3.966 26.094 1.00 90.19 101 GLU A N 1
ATOM 789 C CA . GLU A 1 101 ? -23.971 4.318 27.444 1.00 90.19 101 GLU A CA 1
ATOM 790 C C . GLU A 1 101 ? -22.766 4.356 28.397 1.00 90.19 101 GLU A C 1
ATOM 792 O O . GLU A 1 101 ? -22.491 5.410 28.974 1.00 90.19 101 GLU A O 1
ATOM 797 N N . ASP A 1 102 ? -21.980 3.273 28.464 1.00 89.50 102 ASP A N 1
ATOM 798 C CA . ASP A 1 102 ? -20.763 3.209 29.295 1.00 89.50 102 ASP A CA 1
ATOM 799 C C . ASP A 1 102 ? -19.727 4.241 28.826 1.00 89.50 102 ASP A C 1
ATOM 801 O O . ASP A 1 102 ? -19.018 4.856 29.623 1.00 89.50 102 ASP A O 1
ATOM 805 N N . PHE A 1 103 ? -19.664 4.483 27.509 1.00 92.38 103 PHE A N 1
ATOM 806 C CA . PHE A 1 103 ? -18.803 5.525 26.965 1.00 92.38 103 PHE A CA 1
ATOM 807 C C . PHE A 1 103 ? -19.168 6.906 27.515 1.00 92.38 103 PHE A C 1
ATOM 809 O O . PHE A 1 103 ? -18.284 7.637 27.948 1.00 92.38 103 PHE A O 1
ATOM 816 N N . GLN A 1 104 ? -20.448 7.281 27.488 1.00 93.38 104 GLN A N 1
ATOM 817 C CA . GLN A 1 104 ? -20.886 8.609 27.920 1.00 93.38 104 GLN A CA 1
ATOM 818 C C . GLN A 1 104 ? -20.720 8.825 29.425 1.00 93.38 104 GLN A C 1
ATOM 820 O O . GLN A 1 104 ? -20.391 9.939 29.831 1.00 93.38 104 GLN A O 1
ATOM 825 N N . GLN A 1 105 ? -20.945 7.784 30.230 1.00 92.50 105 GLN A N 1
ATOM 826 C CA . GLN A 1 105 ? -20.862 7.879 31.686 1.00 92.50 105 GLN A CA 1
ATOM 827 C C . GLN A 1 105 ? -19.419 7.869 32.189 1.00 92.50 105 GLN A C 1
ATOM 829 O O . GLN A 1 105 ? -19.034 8.769 32.935 1.00 92.50 105 GLN A O 1
ATOM 834 N N . ASP A 1 106 ? -18.614 6.898 31.750 1.00 91.06 106 ASP A N 1
ATOM 835 C CA . ASP A 1 106 ? -17.330 6.614 32.395 1.00 91.06 106 ASP A CA 1
ATOM 836 C C . ASP A 1 106 ? -16.122 7.040 31.555 1.00 91.06 106 ASP A C 1
ATOM 838 O O . ASP A 1 106 ? -15.116 7.492 32.100 1.00 91.06 106 ASP A O 1
ATOM 842 N N . ILE A 1 107 ? -16.199 6.928 30.226 1.00 94.12 107 ILE A N 1
ATOM 843 C CA . ILE A 1 107 ? -15.025 7.078 29.348 1.00 94.12 107 ILE A CA 1
ATOM 844 C C . ILE A 1 107 ? -14.881 8.496 28.796 1.00 94.12 107 ILE A C 1
ATOM 846 O O . ILE A 1 107 ? -13.786 9.063 28.800 1.00 94.12 107 ILE A O 1
ATOM 850 N N . ALA A 1 108 ? -15.977 9.096 28.336 1.00 94.38 108 ALA A N 1
ATOM 851 C CA . ALA A 1 108 ? -15.992 10.433 27.759 1.00 94.38 108 ALA A CA 1
ATOM 852 C C . ALA A 1 108 ? -15.454 11.502 28.727 1.00 94.38 108 ALA A C 1
ATOM 854 O O . ALA A 1 108 ? -14.673 12.340 28.272 1.00 94.38 108 ALA A O 1
ATOM 855 N N . PRO A 1 109 ? -15.764 11.487 30.043 1.00 95.25 109 PRO A N 1
ATOM 856 C CA . PRO A 1 109 ? -15.165 12.435 30.982 1.00 95.25 109 PRO A CA 1
ATOM 857 C C . PRO A 1 109 ? -13.640 12.314 31.059 1.00 95.25 109 PRO A C 1
ATOM 859 O O . PRO A 1 109 ? -12.950 13.331 31.102 1.00 95.25 109 PRO A O 1
ATOM 862 N N . ILE A 1 110 ? -13.106 11.088 31.021 1.00 94.75 110 ILE A N 1
ATOM 863 C CA . ILE A 1 110 ? -11.661 10.830 31.076 1.00 94.75 110 ILE A CA 1
ATOM 864 C C . ILE A 1 110 ? -10.989 11.339 29.794 1.00 94.75 110 ILE A C 1
ATOM 866 O O . ILE A 1 110 ? -10.050 12.133 29.863 1.00 94.75 110 ILE A O 1
ATOM 870 N N . LEU A 1 111 ? -11.502 10.951 28.619 1.00 94.19 111 LEU A N 1
ATOM 871 C CA . LEU A 1 111 ? -10.939 11.374 27.330 1.00 94.19 111 LEU A CA 1
ATOM 872 C C . LEU A 1 111 ? -11.045 12.890 27.123 1.00 94.19 111 LEU A C 1
ATOM 874 O O . LEU A 1 111 ? -10.112 13.506 26.606 1.00 94.19 111 LEU A O 1
ATOM 878 N N . ASN A 1 112 ? -12.138 13.514 27.566 1.00 93.56 112 ASN A N 1
ATOM 879 C CA . ASN A 1 112 ? -12.293 14.966 27.492 1.00 93.56 112 ASN A CA 1
ATOM 880 C C . ASN A 1 112 ? -11.330 15.706 28.424 1.00 93.56 112 ASN A C 1
ATOM 882 O O . ASN A 1 112 ? -10.810 16.758 28.059 1.00 93.56 112 ASN A O 1
ATOM 886 N N . ARG A 1 113 ? -11.055 15.155 29.608 1.00 93.75 113 ARG A N 1
ATOM 887 C CA . ARG A 1 113 ? -10.138 15.761 30.579 1.00 93.75 113 ARG A CA 1
ATOM 888 C C . ARG A 1 113 ? -8.672 15.636 30.163 1.00 93.75 113 ARG A C 1
ATOM 890 O O . ARG A 1 113 ? -7.912 16.584 30.365 1.00 93.75 113 ARG A O 1
ATOM 897 N N . ASP A 1 114 ? -8.287 14.484 29.619 1.00 93.19 114 ASP A N 1
ATOM 898 C CA . ASP A 1 114 ? -6.875 14.114 29.453 1.00 93.19 114 ASP A CA 1
ATOM 899 C C . ASP A 1 114 ? -6.412 14.117 27.985 1.00 93.19 114 ASP A C 1
ATOM 901 O O . ASP A 1 114 ? -5.216 14.224 27.721 1.00 93.19 114 ASP A O 1
ATOM 905 N N . CYS A 1 115 ? -7.323 14.024 27.006 1.00 91.75 115 CYS A N 1
ATOM 906 C CA . CYS A 1 115 ? -6.962 13.857 25.589 1.00 91.75 115 CYS A CA 1
ATOM 907 C C . CYS A 1 115 ? -7.557 14.924 24.654 1.00 91.75 115 CYS A C 1
ATOM 909 O O . CYS A 1 115 ? -6.940 15.246 23.634 1.00 91.75 115 CYS A O 1
ATOM 911 N N . ALA A 1 116 ? -8.720 15.504 24.974 1.00 91.62 116 ALA A N 1
ATOM 912 C CA . ALA A 1 116 ? -9.416 16.437 24.076 1.00 91.62 116 ALA A CA 1
ATOM 913 C C . ALA A 1 116 ? -8.661 17.747 23.802 1.00 91.62 116 ALA A C 1
ATOM 915 O O . ALA A 1 116 ? -8.945 18.398 22.801 1.00 91.62 116 ALA A O 1
ATOM 916 N N . GLY A 1 117 ? -7.662 18.105 24.617 1.00 90.19 117 GLY A N 1
ATOM 917 C CA . GLY A 1 117 ? -6.787 19.249 24.330 1.00 90.19 117 GLY A CA 1
ATOM 918 C C . GLY A 1 117 ? -6.086 19.142 22.968 1.00 90.19 117 GLY A C 1
ATOM 919 O O . GLY A 1 117 ? -5.932 20.143 22.276 1.00 90.19 117 GLY A O 1
ATOM 920 N N . CYS A 1 118 ? -5.733 17.920 22.551 1.00 90.62 118 CYS A N 1
ATOM 921 C CA . CYS A 1 118 ? -5.166 17.644 21.227 1.00 90.62 118 CYS A CA 1
ATOM 922 C C . CYS A 1 118 ? -6.154 16.921 20.294 1.00 90.62 118 CYS A C 1
ATOM 924 O O . CYS A 1 118 ? -6.057 17.066 19.078 1.00 90.62 118 CYS A O 1
ATOM 926 N N . HIS A 1 119 ? -7.098 16.149 20.845 1.00 91.94 119 HIS A N 1
ATOM 927 C CA . HIS A 1 119 ? -7.996 15.243 20.117 1.00 91.94 119 HIS A CA 1
ATOM 928 C C . HIS A 1 119 ? -9.456 15.735 20.040 1.00 91.94 119 HIS A C 1
ATOM 930 O O . HIS A 1 119 ? -10.386 14.962 20.266 1.00 91.94 119 HIS A O 1
ATOM 936 N N . ASN A 1 120 ? -9.684 17.010 19.724 1.00 91.00 120 ASN A N 1
ATOM 937 C CA . ASN A 1 120 ? -11.032 17.588 19.570 1.00 91.00 120 ASN A CA 1
ATOM 938 C C . ASN A 1 120 ? -11.515 17.711 18.111 1.00 91.00 120 ASN A C 1
ATOM 940 O O . ASN A 1 120 ? -12.661 18.076 17.876 1.00 91.00 120 ASN A O 1
ATOM 944 N N . GLY A 1 121 ? -10.661 17.394 17.131 1.00 84.75 121 GLY A N 1
ATOM 945 C CA . GLY A 1 121 ? -10.964 17.505 15.698 1.00 84.75 121 GLY A CA 1
ATOM 946 C C . GLY A 1 121 ? -10.753 18.899 15.089 1.00 84.75 121 GLY A C 1
ATOM 947 O O . GLY A 1 121 ? -10.705 19.007 13.867 1.00 84.75 121 GLY A O 1
ATOM 948 N N . GLU A 1 122 ? -10.561 19.938 15.905 1.00 86.38 122 GLU A N 1
ATOM 949 C CA . GLU A 1 122 ? -10.316 21.317 15.454 1.00 86.38 122 GLU A CA 1
ATOM 950 C C . GLU A 1 122 ? -8.845 21.718 15.610 1.00 86.38 122 GLU A C 1
ATOM 952 O O . GLU A 1 122 ? -8.226 22.205 14.667 1.00 86.38 122 GLU A O 1
ATOM 957 N N . THR A 1 123 ? -8.260 21.471 16.786 1.00 85.31 123 THR A N 1
ATOM 958 C CA . THR A 1 123 ? -6.879 21.856 17.119 1.00 85.31 123 THR A CA 1
ATOM 959 C C . THR A 1 123 ? -5.854 21.080 16.298 1.00 85.31 123 THR A C 1
ATOM 961 O O . THR A 1 123 ? -4.862 21.648 15.855 1.00 85.31 123 THR A O 1
ATOM 964 N N . ASN A 1 124 ? -6.097 19.787 16.069 1.00 81.88 124 ASN A N 1
ATOM 965 C CA . ASN A 1 124 ? -5.277 18.945 15.201 1.00 81.88 124 ASN A CA 1
ATOM 966 C C . ASN A 1 124 ? -6.181 18.043 14.349 1.00 81.88 124 ASN A C 1
ATOM 968 O O . ASN A 1 124 ? -6.442 16.903 14.738 1.00 81.88 124 ASN A O 1
ATOM 972 N N . PRO A 1 125 ? -6.632 18.508 13.169 1.00 82.00 125 PRO A N 1
ATOM 973 C CA . PRO A 1 125 ? -7.530 17.745 12.294 1.00 82.00 125 PRO A CA 1
ATOM 974 C C . PRO A 1 125 ? -6.948 16.404 11.818 1.00 82.00 125 PRO A C 1
ATOM 976 O O . PRO A 1 125 ? -7.684 15.499 11.439 1.00 82.00 125 PRO A O 1
ATOM 979 N N . SER A 1 126 ? -5.620 16.265 11.838 1.00 79.88 126 SER A N 1
ATOM 980 C CA . SER A 1 126 ? -4.912 15.026 11.493 1.00 79.88 126 SER A CA 1
ATOM 981 C C . SER A 1 126 ? -4.969 13.957 12.592 1.00 79.88 126 SER A C 1
ATOM 983 O O . SER A 1 126 ? -4.571 12.815 12.351 1.00 79.88 126 SER A O 1
ATOM 985 N N . LEU A 1 127 ? -5.407 14.309 13.807 1.00 83.06 127 LEU A N 1
ATOM 986 C CA . LEU A 1 127 ? -5.554 13.376 14.920 1.00 83.06 127 LEU A CA 1
ATOM 987 C C . LEU A 1 127 ? -7.006 12.878 15.032 1.00 83.06 127 LEU A C 1
ATOM 989 O O . LEU A 1 127 ? -7.937 13.633 14.758 1.00 83.06 127 LEU A O 1
ATOM 993 N N . PRO A 1 128 ? -7.223 11.625 15.477 1.00 86.19 128 PRO A N 1
ATOM 994 C CA . PRO A 1 128 ? -8.565 11.105 15.726 1.00 86.19 128 PRO A CA 1
ATOM 995 C C . PRO A 1 128 ? -9.320 11.975 16.731 1.00 86.19 128 PRO A C 1
ATOM 997 O O . PRO A 1 128 ? -8.751 12.354 17.757 1.00 86.19 128 PRO A O 1
ATOM 1000 N N . ASN A 1 129 ? -10.596 12.251 16.469 1.00 91.50 129 ASN A N 1
ATOM 1001 C CA . ASN A 1 129 ? -11.437 13.000 17.396 1.00 91.50 129 ASN A CA 1
ATOM 1002 C C . ASN A 1 129 ? -11.910 12.088 18.540 1.00 91.50 129 ASN A C 1
ATOM 1004 O O . ASN A 1 129 ? -12.681 11.159 18.313 1.00 91.50 129 ASN A O 1
ATOM 1008 N N . LEU A 1 130 ? -11.470 12.370 19.768 1.00 93.06 130 LEU A N 1
ATOM 1009 C CA . LEU A 1 130 ? -11.804 11.589 20.963 1.00 93.06 130 LEU A CA 1
ATOM 1010 C C . LEU A 1 130 ? -12.944 12.196 21.802 1.00 93.06 130 LEU A C 1
ATOM 1012 O O . LEU A 1 130 ? -13.291 11.646 22.843 1.00 93.06 130 LEU A O 1
ATOM 1016 N N . THR A 1 131 ? -13.545 13.301 21.352 1.00 91.44 131 THR A N 1
ATOM 1017 C CA . THR A 1 131 ? -14.668 13.966 22.048 1.00 91.44 131 THR A CA 1
ATOM 1018 C C . THR A 1 131 ? -16.032 13.368 21.699 1.00 91.44 131 THR A C 1
ATOM 1020 O O . THR A 1 131 ? -17.008 13.571 22.419 1.00 91.44 131 THR A O 1
ATOM 1023 N N . THR A 1 132 ? -16.116 12.613 20.598 1.00 91.62 132 THR A N 1
ATOM 1024 C CA . THR A 1 132 ? -17.357 11.999 20.106 1.00 91.62 132 THR A CA 1
ATOM 1025 C C . THR A 1 132 ? -17.255 10.482 20.151 1.00 91.62 132 THR A C 1
ATOM 1027 O O . THR A 1 132 ? -16.188 9.921 19.906 1.00 91.62 132 THR A O 1
ATOM 1030 N N . TYR A 1 133 ? -18.372 9.799 20.419 1.00 90.00 133 TYR A N 1
ATOM 1031 C CA . TYR A 1 133 ? -18.401 8.333 20.426 1.00 90.00 133 TYR A CA 1
ATOM 1032 C C . TYR A 1 133 ? -17.959 7.771 19.073 1.00 90.00 133 TYR A C 1
ATOM 1034 O O . TYR A 1 133 ? -17.167 6.837 19.006 1.00 90.00 133 TYR A O 1
ATOM 1042 N N . GLU A 1 134 ? -18.433 8.368 17.984 1.00 87.88 134 GLU A N 1
ATOM 1043 C CA . GLU A 1 134 ? -18.154 7.923 16.625 1.00 87.88 134 GLU A CA 1
ATOM 1044 C C . GLU A 1 134 ? -16.660 8.049 16.280 1.00 87.88 134 GLU A C 1
ATOM 1046 O O . GLU A 1 134 ? -16.090 7.113 15.716 1.00 87.88 134 GLU A O 1
ATOM 1051 N N . GLY A 1 135 ? -16.009 9.148 16.679 1.00 87.69 135 GLY A N 1
ATOM 1052 C CA . GLY A 1 135 ? -14.567 9.331 16.493 1.00 87.69 135 GLY A CA 1
ATOM 1053 C C . GLY A 1 135 ? -13.724 8.415 17.388 1.00 87.69 135 GLY A C 1
ATOM 1054 O O . GLY A 1 135 ? -12.745 7.823 16.928 1.00 87.69 135 GLY A O 1
ATOM 1055 N N . VAL A 1 136 ? -14.146 8.185 18.637 1.00 90.12 136 VAL A N 1
ATOM 1056 C CA . VAL A 1 136 ? -13.490 7.213 19.529 1.00 90.12 136 VAL A CA 1
ATOM 1057 C C . VAL A 1 136 ? -13.617 5.801 18.966 1.00 90.12 136 VAL A C 1
ATOM 1059 O O . VAL A 1 136 ? -12.638 5.057 18.951 1.00 90.12 136 VAL A O 1
ATOM 1062 N N . MET A 1 137 ? -14.780 5.432 18.428 1.00 86.69 137 MET A N 1
ATOM 1063 C CA . MET A 1 137 ? -15.002 4.119 17.823 1.00 86.69 137 MET A CA 1
ATOM 1064 C C . MET A 1 137 ? -14.153 3.868 16.576 1.00 86.69 137 MET A C 1
ATOM 1066 O O . MET A 1 137 ? -13.918 2.702 16.257 1.00 86.69 137 MET A O 1
ATOM 1070 N N . GLU A 1 138 ? -13.624 4.895 15.909 1.00 81.19 138 GLU A N 1
ATOM 1071 C CA . GLU A 1 138 ? -12.656 4.725 14.817 1.00 81.19 138 GLU A CA 1
ATOM 1072 C C . GLU A 1 138 ? -11.337 4.103 15.305 1.00 81.19 138 GLU A C 1
ATOM 1074 O O . GLU A 1 138 ? -10.720 3.300 14.603 1.00 81.19 138 GLU A O 1
ATOM 1079 N N . VAL A 1 139 ? -10.924 4.421 16.535 1.00 83.56 139 VAL A N 1
ATOM 1080 C CA . VAL A 1 139 ? -9.661 3.947 17.132 1.00 83.56 139 VAL A CA 1
ATOM 1081 C C . VAL A 1 139 ? -9.849 2.889 18.220 1.00 83.56 139 VAL A C 1
ATOM 1083 O O . VAL A 1 139 ? -8.916 2.143 18.525 1.00 83.56 139 VAL A O 1
ATOM 1086 N N . ALA A 1 140 ? -11.055 2.790 18.773 1.00 82.69 140 ALA A N 1
ATOM 1087 C CA . ALA A 1 140 ? -11.474 1.778 19.734 1.00 82.69 140 ALA A CA 1
ATOM 1088 C C . ALA A 1 140 ? -12.062 0.529 19.057 1.00 82.69 140 ALA A C 1
ATOM 1090 O O . ALA A 1 140 ? -12.163 -0.521 19.690 1.00 82.69 140 ALA A O 1
ATOM 1091 N N . SER A 1 141 ? -12.443 0.591 17.775 1.00 72.62 141 SER A N 1
ATOM 1092 C CA . SER A 1 141 ? -12.901 -0.601 17.057 1.00 72.62 141 SER A CA 1
ATOM 1093 C C . SER A 1 141 ? -11.746 -1.554 16.789 1.00 72.62 141 SER A C 1
ATOM 1095 O O . SER A 1 141 ? -10.787 -1.232 16.097 1.00 72.62 141 SER A O 1
ATOM 1097 N N . SER A 1 142 ? -11.899 -2.782 17.270 1.00 66.00 142 SER A N 1
ATOM 1098 C CA . SER A 1 142 ? -11.021 -3.905 16.955 1.00 66.00 142 SER A CA 1
ATOM 1099 C C . SER A 1 142 ? -11.543 -4.739 15.772 1.00 66.00 142 SER A C 1
ATOM 1101 O O . SER A 1 142 ? -11.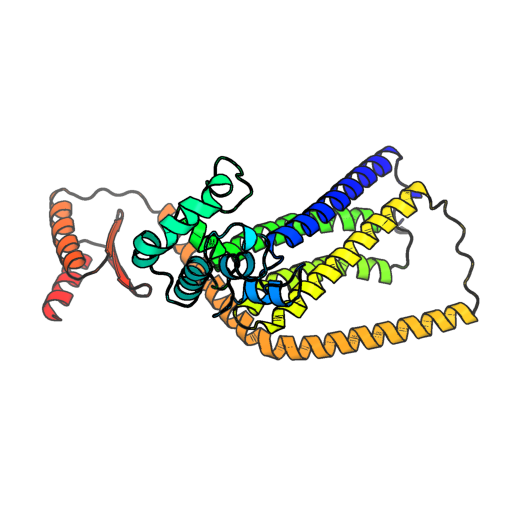038 -5.818 15.474 1.00 66.00 142 SER A O 1
ATOM 1103 N N . LYS A 1 143 ? -12.591 -4.260 15.088 1.00 66.44 143 LYS A N 1
ATOM 1104 C CA . LYS A 1 143 ? -13.238 -4.972 13.983 1.00 66.44 143 LYS A CA 1
ATOM 1105 C C . LYS A 1 143 ? -12.383 -4.910 12.720 1.00 66.44 143 LYS A C 1
ATOM 1107 O O . LYS A 1 143 ? -11.796 -3.878 12.407 1.00 66.44 143 LYS A O 1
ATOM 1112 N N . ALA A 1 144 ? -12.409 -6.006 11.963 1.00 69.81 144 ALA A N 1
ATOM 1113 C CA . ALA A 1 144 ? -11.940 -6.053 10.587 1.00 69.81 144 ALA A CA 1
ATOM 1114 C C . ALA A 1 144 ? -12.424 -4.838 9.787 1.00 69.81 144 ALA A C 1
ATOM 1116 O O . ALA A 1 144 ? -13.587 -4.428 9.912 1.00 69.81 144 ALA A O 1
ATOM 1117 N N . ALA A 1 145 ? -11.566 -4.322 8.909 1.00 72.00 145 ALA A N 1
ATOM 1118 C CA . ALA A 1 145 ? -11.903 -3.195 8.055 1.00 72.00 145 ALA A CA 1
ATOM 1119 C C . ALA A 1 145 ? -13.253 -3.415 7.316 1.00 72.00 145 ALA A C 1
ATOM 1121 O O . ALA A 1 145 ? -13.496 -4.492 6.745 1.00 72.00 145 ALA A O 1
ATOM 1122 N N . PRO A 1 146 ? -14.176 -2.431 7.317 1.00 72.56 146 PRO A N 1
ATOM 1123 C CA . PRO A 1 146 ? -15.492 -2.585 6.702 1.00 72.56 146 PRO A CA 1
ATOM 1124 C C . PRO A 1 146 ? -15.392 -2.926 5.213 1.00 72.56 146 PRO A C 1
ATOM 1126 O O . PRO A 1 146 ? -14.564 -2.375 4.491 1.00 72.56 146 PRO A O 1
ATOM 1129 N N . LEU A 1 147 ? -16.260 -3.824 4.729 1.00 74.62 147 LEU A N 1
ATOM 1130 C CA . LEU A 1 147 ? -16.235 -4.248 3.324 1.00 74.62 147 LEU A CA 1
ATOM 1131 C C . LEU A 1 147 ? -16.428 -3.068 2.352 1.00 74.62 147 LEU A C 1
ATOM 1133 O O . LEU A 1 147 ? -15.680 -3.002 1.379 1.00 74.62 147 LEU A O 1
ATOM 1137 N N . PRO A 1 148 ? -17.339 -2.103 2.610 1.00 73.06 148 PRO A N 1
ATOM 1138 C CA . PRO A 1 148 ? -17.475 -0.925 1.752 1.00 73.06 148 PRO A CA 1
ATOM 1139 C C . PRO A 1 148 ? -16.194 -0.085 1.676 1.00 73.06 148 PRO A C 1
ATOM 1141 O O . PRO A 1 148 ? -15.843 0.399 0.602 1.00 73.06 148 PRO A O 1
ATOM 1144 N N . THR A 1 149 ? -15.466 0.045 2.790 1.00 75.94 149 THR A N 1
ATOM 1145 C CA . THR A 1 149 ? -14.177 0.749 2.836 1.00 75.94 149 THR A CA 1
ATOM 1146 C C . THR A 1 149 ? -13.141 0.037 1.974 1.00 75.94 149 THR A C 1
ATOM 1148 O O . THR A 1 149 ? -12.495 0.685 1.154 1.00 75.94 149 THR A O 1
ATOM 1151 N N . LEU A 1 150 ? -13.034 -1.292 2.090 1.00 81.38 150 LEU A N 1
ATOM 1152 C CA . LEU A 1 150 ? -12.139 -2.094 1.250 1.00 81.38 150 LEU A CA 1
ATOM 1153 C C . LEU A 1 150 ? -12.461 -1.915 -0.233 1.00 81.38 150 LEU A C 1
ATOM 1155 O O . LEU A 1 150 ? -11.574 -1.575 -1.001 1.00 81.38 150 LEU A O 1
ATOM 1159 N N . VAL A 1 151 ? -13.730 -2.049 -0.627 1.00 83.00 151 VAL A N 1
ATOM 1160 C CA . VAL A 1 151 ? -14.151 -1.875 -2.028 1.00 83.00 151 VAL A CA 1
ATOM 1161 C C . VAL A 1 151 ? -13.806 -0.476 -2.550 1.00 83.00 151 VAL A C 1
ATOM 1163 O O . VAL A 1 151 ? -13.268 -0.353 -3.652 1.00 83.00 151 VAL A O 1
ATOM 1166 N N . LYS A 1 152 ? -14.061 0.575 -1.759 1.00 84.88 152 LYS A N 1
ATOM 1167 C CA . LYS A 1 152 ? -13.721 1.960 -2.123 1.00 84.88 152 LYS A CA 1
ATOM 1168 C C . LYS A 1 152 ? -12.216 2.132 -2.341 1.00 84.88 152 LYS A C 1
ATOM 1170 O O . LYS A 1 152 ? -11.807 2.677 -3.364 1.00 84.88 152 LYS A O 1
ATOM 1175 N N . ILE A 1 153 ? -11.395 1.671 -1.397 1.00 86.38 153 ILE A N 1
ATOM 1176 C CA . ILE A 1 153 ? -9.934 1.805 -1.477 1.00 86.38 153 ILE A CA 1
ATOM 1177 C C . ILE A 1 153 ? -9.393 0.975 -2.647 1.00 86.38 153 ILE A C 1
ATOM 1179 O O . ILE A 1 153 ? -8.597 1.493 -3.429 1.00 86.38 153 ILE A O 1
ATOM 1183 N N . SER A 1 154 ? -9.877 -0.259 -2.827 1.00 88.94 154 SER A N 1
ATOM 1184 C CA . SER A 1 154 ? -9.521 -1.125 -3.955 1.00 88.94 154 SER A CA 1
ATOM 1185 C C . SER A 1 154 ? -9.842 -0.488 -5.305 1.00 88.94 154 SER A C 1
ATOM 1187 O O . SER A 1 154 ? -9.017 -0.569 -6.206 1.00 88.94 154 SER A O 1
ATOM 1189 N N . HIS A 1 155 ? -10.992 0.181 -5.459 1.00 87.06 155 HIS A N 1
ATOM 1190 C CA . HIS A 1 155 ? -11.335 0.887 -6.700 1.00 87.06 155 HIS A CA 1
ATOM 1191 C C . HIS A 1 155 ? -10.311 1.980 -7.035 1.00 87.06 155 HIS A C 1
ATOM 1193 O O . HIS A 1 155 ? -9.803 2.034 -8.156 1.00 87.06 155 HIS A O 1
ATOM 1199 N N . ILE A 1 156 ? -9.971 2.811 -6.046 1.00 88.00 156 ILE A N 1
ATOM 1200 C CA . ILE A 1 156 ? -9.010 3.909 -6.210 1.00 88.00 156 ILE A CA 1
ATOM 1201 C C . ILE A 1 156 ? -7.615 3.359 -6.539 1.00 88.00 156 ILE A C 1
ATOM 1203 O O . ILE A 1 156 ? -6.955 3.871 -7.441 1.00 88.00 156 ILE A O 1
ATOM 1207 N N . HIS A 1 157 ? -7.182 2.296 -5.853 1.00 87.94 157 HIS A N 1
ATOM 1208 C CA . HIS A 1 157 ? -5.863 1.697 -6.058 1.00 87.94 157 HIS A CA 1
ATOM 1209 C C . HIS A 1 157 ? -5.767 0.993 -7.410 1.00 87.94 157 HIS A C 1
ATOM 1211 O O . HIS A 1 157 ? -4.853 1.283 -8.172 1.00 87.94 157 HIS A O 1
ATOM 1217 N N . LEU A 1 158 ? -6.729 0.135 -7.756 1.00 90.06 158 LEU A N 1
ATOM 1218 C CA . LEU A 1 158 ? -6.710 -0.591 -9.027 1.00 90.06 158 LEU A CA 1
ATOM 1219 C C . LEU A 1 158 ? -6.744 0.356 -10.226 1.00 90.06 158 LEU A C 1
ATOM 1221 O O . LEU A 1 158 ? -6.005 0.140 -11.181 1.00 90.06 158 LEU A O 1
ATOM 1225 N N . PHE A 1 159 ? -7.576 1.399 -10.188 1.00 90.31 159 PHE A N 1
ATOM 1226 C CA . PHE A 1 159 ? -7.669 2.339 -11.301 1.00 90.31 159 PHE A CA 1
ATOM 1227 C C . PHE A 1 159 ? -6.464 3.283 -11.342 1.00 90.31 159 PHE A C 1
ATOM 1229 O O . PHE A 1 159 ? -5.787 3.373 -12.363 1.00 90.31 159 PHE A O 1
ATOM 1236 N N . GLY A 1 160 ? -6.151 3.948 -10.226 1.00 91.81 160 GLY A N 1
ATOM 1237 C CA . GLY A 1 160 ? -5.075 4.937 -10.162 1.00 91.81 160 GLY A CA 1
ATOM 1238 C C . GLY A 1 160 ? -3.690 4.332 -10.393 1.00 91.81 160 GLY A C 1
ATOM 1239 O O . GLY A 1 160 ? -2.932 4.821 -11.233 1.00 91.81 160 GLY A O 1
ATOM 1240 N N . ILE A 1 161 ? -3.366 3.235 -9.700 1.00 93.56 161 ILE A N 1
ATOM 1241 C CA . ILE A 1 161 ? -2.045 2.597 -9.805 1.00 93.56 161 ILE A CA 1
ATOM 1242 C C . ILE A 1 161 ? -1.857 1.976 -11.190 1.00 93.56 161 ILE A C 1
ATOM 1244 O O . ILE A 1 161 ? -0.761 2.073 -11.735 1.00 93.56 161 ILE A O 1
ATOM 1248 N N . ALA A 1 162 ? -2.901 1.430 -11.827 1.00 94.62 162 ALA A N 1
ATOM 1249 C CA . ALA A 1 162 ? -2.778 0.896 -13.185 1.00 94.62 162 ALA A CA 1
ATOM 1250 C C . ALA A 1 162 ? -2.277 1.944 -14.195 1.00 94.62 162 ALA A C 1
ATOM 1252 O O . ALA A 1 162 ? -1.422 1.619 -15.022 1.00 94.62 162 ALA A O 1
ATOM 1253 N N . PHE A 1 163 ? -2.736 3.200 -14.108 1.00 95.38 163 PHE A N 1
ATOM 1254 C CA . PHE A 1 163 ? -2.205 4.277 -14.954 1.00 95.38 163 PHE A CA 1
ATOM 1255 C C . PHE A 1 163 ? -0.749 4.596 -14.630 1.00 95.38 163 PHE A C 1
ATOM 1257 O O . PHE A 1 163 ? 0.061 4.722 -15.548 1.00 95.38 163 PHE A O 1
ATOM 1264 N N . ILE A 1 164 ? -0.393 4.682 -13.346 1.00 95.88 164 ILE A N 1
ATOM 1265 C CA . ILE A 1 164 ? 0.994 4.929 -12.930 1.00 95.88 164 ILE A CA 1
ATOM 1266 C C . ILE A 1 164 ? 1.913 3.841 -13.499 1.00 95.88 164 ILE A C 1
ATOM 1268 O O . ILE A 1 164 ? 2.904 4.153 -14.159 1.00 95.88 164 ILE A O 1
ATOM 1272 N N . LEU A 1 165 ? 1.556 2.568 -13.315 1.00 96.12 165 LEU A N 1
ATOM 1273 C CA . LEU A 1 165 ? 2.331 1.434 -13.815 1.00 96.12 165 LEU A CA 1
ATOM 1274 C C . LEU A 1 165 ? 2.409 1.410 -15.344 1.00 96.12 165 LEU A C 1
ATOM 1276 O O . LEU A 1 165 ? 3.457 1.067 -15.893 1.00 96.12 165 LEU A O 1
ATOM 1280 N N . LEU A 1 166 ? 1.340 1.807 -16.038 1.00 96.69 166 LEU A N 1
ATOM 1281 C CA . LEU A 1 166 ? 1.343 1.934 -17.493 1.00 96.69 166 LEU A CA 1
ATOM 1282 C C . LEU A 1 166 ? 2.350 2.990 -17.955 1.00 96.69 166 LEU A C 1
ATOM 1284 O O . LEU A 1 166 ? 3.161 2.700 -18.832 1.00 96.69 166 LEU A O 1
ATOM 1288 N N . PHE A 1 167 ? 2.324 4.194 -17.380 1.00 97.56 167 PHE A N 1
ATOM 1289 C CA . PHE A 1 167 ? 3.215 5.281 -17.794 1.00 97.56 167 PHE A CA 1
ATOM 1290 C C . PHE A 1 167 ? 4.674 5.009 -17.415 1.00 97.56 167 PHE A C 1
ATOM 1292 O O . PHE A 1 167 ? 5.555 5.141 -18.267 1.00 97.56 167 PHE A O 1
ATOM 1299 N N . VAL A 1 168 ? 4.938 4.550 -16.186 1.00 97.75 168 VAL A N 1
ATOM 1300 C CA . VAL A 1 168 ? 6.289 4.153 -15.752 1.00 97.75 168 VAL A CA 1
ATOM 1301 C C . VAL A 1 168 ? 6.816 3.017 -16.635 1.00 97.75 168 VAL A C 1
ATOM 1303 O O . VAL A 1 168 ? 7.915 3.121 -17.180 1.00 97.75 168 VAL A O 1
ATOM 1306 N N . GLY A 1 169 ? 6.005 1.981 -16.873 1.00 96.44 169 GLY A N 1
ATOM 1307 C CA . GLY A 1 169 ? 6.362 0.865 -17.749 1.00 96.44 169 GLY A CA 1
ATOM 1308 C C . GLY A 1 169 ? 6.596 1.299 -19.195 1.00 96.44 169 GLY A C 1
ATOM 1309 O O . GLY A 1 169 ? 7.542 0.840 -19.839 1.00 96.44 169 GLY A O 1
ATOM 1310 N N . ARG A 1 170 ? 5.786 2.229 -19.711 1.00 95.88 170 ARG A N 1
ATOM 1311 C CA . ARG A 1 170 ? 5.922 2.762 -21.073 1.00 95.88 170 ARG A CA 1
ATOM 1312 C C . ARG A 1 170 ? 7.244 3.496 -21.274 1.00 95.88 170 ARG A C 1
ATOM 1314 O O . ARG A 1 170 ? 7.834 3.346 -22.349 1.00 95.88 170 ARG A O 1
ATOM 1321 N N . ILE A 1 171 ? 7.694 4.245 -20.268 1.00 95.94 171 ILE A N 1
ATOM 1322 C CA . ILE A 1 171 ? 9.003 4.912 -20.251 1.00 95.94 171 ILE A CA 1
ATOM 1323 C C . ILE A 1 171 ? 10.119 3.867 -20.110 1.00 95.94 171 ILE A C 1
ATOM 1325 O O . ILE A 1 171 ? 11.078 3.869 -20.879 1.00 95.94 171 ILE A O 1
ATOM 1329 N N . PHE A 1 172 ? 9.964 2.895 -19.212 1.00 95.50 172 PHE A N 1
ATOM 1330 C CA . PHE A 1 172 ? 10.963 1.846 -18.991 1.00 95.50 172 PHE A CA 1
ATOM 1331 C C . PHE A 1 172 ? 11.225 0.964 -20.227 1.00 95.50 172 PHE A C 1
ATOM 1333 O O . PHE A 1 172 ? 12.315 0.415 -20.400 1.00 95.50 172 PHE A O 1
ATOM 1340 N N . ILE A 1 173 ? 10.264 0.844 -21.151 1.00 93.00 173 ILE A N 1
ATOM 1341 C CA . ILE A 1 173 ? 10.464 0.100 -22.405 1.00 93.00 173 ILE A CA 1
ATOM 1342 C C . ILE A 1 173 ? 11.627 0.665 -23.245 1.00 93.00 173 ILE A C 1
ATOM 1344 O O . ILE A 1 173 ? 12.269 -0.114 -23.960 1.00 93.00 173 ILE A O 1
ATOM 1348 N N . TYR A 1 174 ? 11.960 1.955 -23.121 1.00 91.50 174 TYR A N 1
ATOM 1349 C CA . TYR A 1 174 ? 13.089 2.579 -23.824 1.00 91.50 174 TYR A CA 1
ATOM 1350 C C . TYR A 1 174 ? 14.467 2.164 -23.274 1.00 91.50 174 TYR A C 1
ATOM 1352 O O . TYR A 1 174 ? 15.464 2.335 -23.983 1.00 91.50 174 TYR A O 1
ATOM 1360 N N . CYS A 1 175 ? 14.545 1.567 -22.075 1.00 89.62 175 CYS A N 1
ATOM 1361 C CA . CYS A 1 175 ? 15.807 1.105 -21.490 1.00 89.62 175 CYS A CA 1
ATOM 1362 C C . CYS A 1 175 ? 16.537 0.119 -22.412 1.00 89.62 175 CYS A C 1
ATOM 1364 O O . CYS A 1 175 ? 15.906 -0.772 -23.000 1.00 89.62 175 CYS A O 1
ATOM 1366 N N . ASP A 1 176 ? 17.865 0.200 -22.509 1.00 86.50 176 ASP A N 1
ATOM 1367 C CA . ASP A 1 176 ? 18.674 -0.859 -23.095 1.00 86.50 176 ASP A CA 1
ATOM 1368 C C . ASP A 1 176 ? 18.996 -1.972 -22.099 1.00 86.50 176 ASP A C 1
ATOM 1370 O O . ASP A 1 176 ? 19.782 -1.816 -21.175 1.00 86.50 176 ASP A O 1
ATOM 1374 N N . MET A 1 177 ? 18.312 -3.104 -22.269 1.00 80.50 177 MET A N 1
ATOM 1375 C CA . MET A 1 177 ? 18.392 -4.277 -21.407 1.00 80.50 177 MET A CA 1
ATOM 1376 C C . MET A 1 177 ? 17.917 -5.510 -22.183 1.00 80.50 177 MET A C 1
ATOM 1378 O O . MET A 1 177 ? 17.253 -5.392 -23.222 1.00 80.50 177 MET A O 1
ATOM 1382 N N . SER A 1 178 ? 18.231 -6.704 -21.675 1.00 80.56 178 SER A N 1
ATOM 1383 C CA . SER A 1 178 ? 17.717 -7.956 -22.225 1.00 80.56 178 SER A CA 1
ATOM 1384 C C . SER A 1 178 ? 16.181 -7.964 -22.266 1.00 80.56 178 SER A C 1
ATOM 1386 O O . SER A 1 178 ? 15.491 -7.501 -21.353 1.00 80.56 178 SER A O 1
ATOM 1388 N N . VAL A 1 179 ? 15.633 -8.494 -23.361 1.00 82.06 179 VAL A N 1
ATOM 1389 C CA . VAL A 1 179 ? 14.189 -8.467 -23.638 1.00 82.06 179 VAL A CA 1
ATOM 1390 C C . VAL A 1 179 ? 13.400 -9.218 -22.563 1.00 82.06 179 VAL A C 1
ATOM 1392 O O . VAL A 1 179 ? 12.349 -8.749 -22.133 1.00 82.06 179 VAL A O 1
ATOM 1395 N N . SER A 1 180 ? 13.915 -10.357 -22.096 1.00 78.81 180 SER A N 1
ATOM 1396 C CA . SER A 1 180 ? 13.264 -11.168 -21.063 1.00 78.81 180 SER A CA 1
ATOM 1397 C C . SER A 1 180 ? 13.191 -10.439 -19.724 1.00 78.81 180 SER A C 1
ATOM 1399 O O . SER A 1 180 ? 12.116 -10.366 -19.136 1.00 78.81 180 SER A O 1
ATOM 1401 N N . LEU A 1 181 ? 14.298 -9.838 -19.273 1.00 80.69 181 LEU A N 1
ATOM 1402 C CA . LEU A 1 181 ? 14.332 -9.104 -18.007 1.00 80.69 181 LEU A CA 1
ATOM 1403 C C . LEU A 1 181 ? 13.405 -7.886 -18.049 1.00 80.69 181 LEU A C 1
ATOM 1405 O O . LEU A 1 181 ? 12.664 -7.639 -17.102 1.00 80.69 181 LEU A O 1
ATOM 1409 N N . LYS A 1 182 ? 13.365 -7.186 -19.189 1.00 86.12 182 LYS A N 1
ATOM 1410 C CA . LYS A 1 182 ? 12.456 -6.055 -19.406 1.00 86.12 182 LYS A CA 1
ATOM 1411 C C . LYS A 1 182 ? 10.996 -6.470 -19.262 1.00 86.12 182 LYS A C 1
ATOM 1413 O O . LYS A 1 182 ? 10.251 -5.822 -18.537 1.00 86.12 182 LYS A O 1
ATOM 1418 N N . ARG A 1 183 ? 10.596 -7.566 -19.915 1.00 91.00 183 ARG A N 1
ATOM 1419 C CA . ARG A 1 183 ? 9.227 -8.099 -19.823 1.00 91.00 183 ARG A CA 1
ATOM 1420 C C . ARG A 1 183 ? 8.867 -8.478 -18.388 1.00 91.00 183 ARG A C 1
ATOM 1422 O O . ARG A 1 183 ? 7.785 -8.131 -17.936 1.00 91.00 183 ARG A O 1
ATOM 1429 N N . ILE A 1 184 ? 9.777 -9.142 -17.676 1.00 88.94 184 ILE A N 1
ATOM 1430 C CA . ILE A 1 184 ? 9.560 -9.551 -16.284 1.00 88.94 184 ILE A CA 1
ATOM 1431 C C . ILE A 1 184 ? 9.344 -8.322 -15.392 1.00 88.94 184 ILE A C 1
ATOM 1433 O O . ILE A 1 184 ? 8.319 -8.236 -14.722 1.00 88.94 184 ILE A O 1
ATOM 1437 N N . ILE A 1 185 ? 10.250 -7.341 -15.442 1.00 89.12 185 ILE A N 1
ATOM 1438 C CA . ILE A 1 185 ? 10.180 -6.135 -14.602 1.00 89.12 185 ILE A CA 1
ATOM 1439 C C . ILE A 1 185 ? 8.914 -5.311 -14.884 1.00 89.12 185 ILE A C 1
ATOM 1441 O O . ILE A 1 185 ? 8.337 -4.749 -13.954 1.00 89.12 185 ILE A O 1
ATOM 1445 N N . VAL A 1 186 ? 8.454 -5.256 -16.140 1.00 93.75 186 VAL A N 1
ATOM 1446 C CA . VAL A 1 186 ? 7.207 -4.561 -16.511 1.00 93.75 186 VAL A CA 1
ATOM 1447 C C . VAL A 1 186 ? 5.969 -5.288 -15.983 1.00 93.75 186 VAL A C 1
ATOM 1449 O O . VAL A 1 186 ? 5.037 -4.633 -15.532 1.00 93.75 186 VAL A O 1
ATOM 1452 N N . VAL A 1 187 ? 5.944 -6.624 -16.017 1.00 94.69 187 VAL A N 1
ATOM 1453 C CA . VAL A 1 187 ? 4.766 -7.421 -15.624 1.00 94.69 187 VAL A CA 1
ATOM 1454 C C . VAL A 1 187 ? 4.611 -7.528 -14.107 1.00 94.69 187 VAL A C 1
ATOM 1456 O O . VAL A 1 187 ? 3.483 -7.474 -13.615 1.00 94.69 187 VAL A O 1
ATOM 1459 N N . ILE A 1 188 ? 5.718 -7.658 -13.366 1.00 93.44 188 ILE A N 1
ATOM 1460 C CA . ILE A 1 188 ? 5.709 -7.843 -11.907 1.00 93.44 188 ILE A CA 1
ATOM 1461 C C . ILE A 1 188 ? 4.772 -6.865 -11.179 1.00 93.44 188 ILE A C 1
ATOM 1463 O O . ILE A 1 188 ? 3.899 -7.350 -10.465 1.00 93.44 188 ILE A O 1
ATOM 1467 N N . PRO A 1 189 ? 4.868 -5.530 -11.336 1.00 95.44 189 PRO A N 1
ATOM 1468 C CA . PRO A 1 189 ? 4.079 -4.617 -10.517 1.00 95.44 189 PRO A CA 1
ATOM 1469 C C . PRO A 1 189 ? 2.574 -4.709 -10.796 1.00 95.44 189 PRO A C 1
ATOM 1471 O O . PRO A 1 189 ? 1.789 -4.556 -9.866 1.00 95.44 189 PRO A O 1
ATOM 1474 N N . PHE A 1 190 ? 2.157 -5.036 -12.026 1.00 94.25 190 PHE A N 1
ATOM 1475 C CA . PHE A 1 190 ? 0.741 -5.267 -12.338 1.00 94.25 190 PHE A CA 1
ATOM 1476 C C . PHE A 1 190 ? 0.208 -6.506 -11.619 1.00 94.25 190 PHE A C 1
ATOM 1478 O O . PHE A 1 190 ? -0.861 -6.464 -11.012 1.00 94.25 190 PHE A O 1
ATOM 1485 N N . VAL A 1 191 ? 0.962 -7.607 -11.662 1.00 95.06 191 VAL A N 1
ATOM 1486 C CA . VAL A 1 191 ? 0.582 -8.846 -10.972 1.00 95.06 191 VAL A CA 1
ATOM 1487 C C . VAL A 1 191 ? 0.590 -8.637 -9.457 1.00 95.06 191 VAL A C 1
ATOM 1489 O O . VAL A 1 191 ? -0.364 -9.028 -8.787 1.00 95.06 191 VAL A O 1
ATOM 1492 N N . SER A 1 192 ? 1.614 -7.968 -8.922 1.00 94.88 192 SER A N 1
ATOM 1493 C CA . SER A 1 192 ? 1.710 -7.618 -7.504 1.00 94.88 192 SER A CA 1
ATOM 1494 C C . SER A 1 192 ? 0.526 -6.786 -7.028 1.00 94.88 192 SER A C 1
ATOM 1496 O O . SER A 1 192 ? -0.052 -7.122 -6.005 1.00 94.88 192 SER A O 1
ATOM 1498 N N . MET A 1 193 ? 0.130 -5.746 -7.769 1.00 94.31 193 MET A N 1
ATOM 1499 C CA . MET A 1 193 ? -1.014 -4.890 -7.428 1.00 94.31 193 MET A CA 1
ATOM 1500 C C . MET A 1 193 ? -2.321 -5.692 -7.327 1.00 94.31 193 MET A C 1
ATOM 1502 O O . MET A 1 193 ? -3.120 -5.479 -6.412 1.00 94.31 193 MET A O 1
ATOM 1506 N N . LEU A 1 194 ? -2.542 -6.629 -8.257 1.00 93.69 194 LEU A N 1
ATOM 1507 C CA . LEU A 1 194 ? -3.722 -7.497 -8.232 1.00 93.69 194 LEU A CA 1
ATOM 1508 C C . LEU A 1 194 ? -3.694 -8.435 -7.022 1.00 93.69 194 LEU A C 1
ATOM 1510 O O . LEU A 1 194 ? -4.697 -8.552 -6.319 1.00 93.69 194 LEU A O 1
ATOM 1514 N N . ILE A 1 195 ? -2.550 -9.075 -6.764 1.00 93.19 195 ILE A N 1
ATOM 1515 C CA . ILE A 1 195 ? -2.375 -9.959 -5.605 1.00 93.19 195 ILE A CA 1
ATOM 1516 C C . ILE A 1 195 ? -2.584 -9.180 -4.304 1.00 93.19 195 ILE A C 1
ATOM 1518 O O . ILE A 1 195 ? -3.342 -9.641 -3.455 1.00 93.19 195 ILE A O 1
ATOM 1522 N N . ASP A 1 196 ? -1.984 -7.996 -4.179 1.00 93.75 196 ASP A N 1
ATOM 1523 C CA . ASP A 1 196 ? -2.094 -7.127 -3.007 1.00 93.75 196 ASP A CA 1
ATOM 1524 C C . ASP A 1 196 ? -3.554 -6.767 -2.727 1.00 93.75 196 ASP A C 1
ATOM 1526 O O . ASP A 1 196 ? -4.094 -7.091 -1.670 1.00 93.75 196 ASP A O 1
ATOM 1530 N N . THR A 1 197 ? -4.256 -6.238 -3.728 1.00 90.75 197 THR A N 1
ATOM 1531 C CA . THR A 1 197 ? -5.654 -5.826 -3.557 1.00 90.75 197 THR A CA 1
ATOM 1532 C C . THR A 1 197 ? -6.555 -7.005 -3.175 1.00 90.75 197 THR A C 1
ATOM 1534 O O . THR A 1 197 ? -7.411 -6.874 -2.301 1.00 90.75 197 THR A O 1
ATOM 1537 N N . MET A 1 198 ? -6.373 -8.176 -3.798 1.00 90.25 198 MET A N 1
ATOM 1538 C CA . MET A 1 198 ? -7.148 -9.377 -3.453 1.00 90.25 198 MET A CA 1
ATOM 1539 C C . MET A 1 198 ? -6.799 -9.903 -2.056 1.00 90.2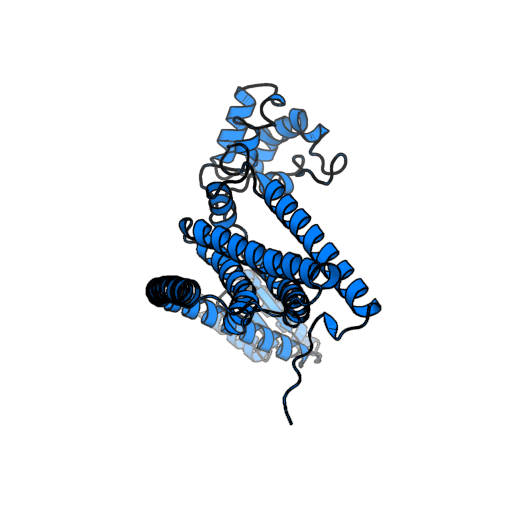5 198 MET A C 1
ATOM 1541 O O . MET A 1 198 ? -7.671 -10.401 -1.337 1.00 90.25 198 MET A O 1
ATOM 1545 N N . SER A 1 199 ? -5.538 -9.766 -1.649 1.00 90.31 199 SER A N 1
ATOM 1546 C CA . SER A 1 199 ? -5.049 -10.251 -0.364 1.00 90.31 199 SER A CA 1
ATOM 1547 C C . SER A 1 199 ? -5.680 -9.532 0.827 1.00 90.31 199 SER A C 1
ATOM 1549 O O . SER A 1 199 ? -5.910 -10.174 1.852 1.00 90.31 199 SER A O 1
ATOM 1551 N N . TRP A 1 200 ? -6.082 -8.264 0.693 1.00 87.00 200 TRP A N 1
ATOM 1552 C CA . TRP A 1 200 ? -6.794 -7.531 1.750 1.00 87.00 200 TRP A CA 1
ATOM 1553 C C . TRP A 1 200 ? -8.127 -8.195 2.125 1.00 87.00 200 TRP A C 1
ATOM 1555 O O . TRP A 1 200 ? -8.438 -8.358 3.306 1.00 87.00 200 TRP A O 1
ATOM 1565 N N . PHE A 1 201 ? -8.897 -8.645 1.126 1.00 88.44 201 PHE A N 1
ATOM 1566 C CA . PHE A 1 201 ? -10.187 -9.311 1.347 1.00 88.44 201 PHE A CA 1
ATOM 1567 C C . PHE A 1 201 ? -10.021 -10.674 2.019 1.00 88.44 201 PHE A C 1
ATOM 1569 O O . PHE A 1 201 ? -10.822 -11.029 2.881 1.00 88.44 201 PHE A O 1
ATOM 1576 N N . ILE A 1 202 ? -8.976 -11.420 1.654 1.00 86.06 202 ILE A N 1
ATOM 1577 C CA . ILE A 1 202 ? -8.677 -12.731 2.247 1.00 86.06 202 ILE A CA 1
ATOM 1578 C C . ILE A 1 202 ? -8.127 -12.564 3.668 1.00 86.06 202 ILE A C 1
ATOM 1580 O O . ILE A 1 202 ? -8.504 -13.317 4.565 1.00 86.06 202 ILE A O 1
ATOM 1584 N N . THR A 1 203 ? -7.297 -11.542 3.903 1.00 84.69 203 THR A N 1
ATOM 1585 C CA . THR A 1 203 ? -6.736 -11.244 5.233 1.00 84.69 203 THR A CA 1
ATOM 1586 C C . THR A 1 203 ? -7.840 -11.001 6.256 1.00 84.69 203 THR A C 1
ATOM 1588 O O . THR A 1 203 ? -7.698 -11.365 7.418 1.00 84.69 203 THR A O 1
ATOM 1591 N N . ARG A 1 204 ? -8.993 -10.495 5.809 1.00 84.44 204 ARG A N 1
ATOM 1592 C CA . ARG A 1 204 ? -10.187 -10.307 6.633 1.00 84.44 204 ARG A CA 1
ATOM 1593 C C . ARG A 1 204 ? -10.739 -11.592 7.263 1.00 84.44 204 ARG A C 1
ATOM 1595 O O . ARG A 1 204 ? -11.363 -11.527 8.314 1.00 84.44 204 ARG A O 1
ATOM 1602 N N . THR A 1 205 ? -10.545 -12.745 6.625 1.00 80.12 205 THR A N 1
ATOM 1603 C CA . THR A 1 205 ? -10.975 -14.059 7.141 1.00 80.12 205 THR A CA 1
ATOM 1604 C C . THR A 1 205 ? -9.808 -14.933 7.582 1.00 80.12 205 THR A C 1
ATOM 1606 O O . THR A 1 205 ? -10.002 -15.900 8.312 1.00 80.12 205 THR A O 1
ATOM 1609 N N . THR A 1 206 ? -8.595 -14.635 7.124 1.00 83.12 206 THR A N 1
ATOM 1610 C CA . THR A 1 206 ? -7.402 -15.439 7.391 1.00 83.12 206 THR A CA 1
ATOM 1611 C C . THR A 1 206 ? -6.222 -14.513 7.686 1.00 83.12 206 THR A C 1
ATOM 1613 O O . THR A 1 206 ? -5.603 -14.014 6.746 1.00 83.12 206 THR A O 1
ATOM 1616 N N . PRO A 1 207 ? -5.854 -14.299 8.961 1.00 83.31 207 PRO A N 1
ATOM 1617 C CA . PRO A 1 207 ? -4.874 -13.278 9.337 1.00 83.31 207 PRO A CA 1
ATOM 1618 C C . PRO A 1 207 ? -3.490 -13.530 8.722 1.00 83.31 207 PRO A C 1
ATOM 1620 O O . PRO A 1 207 ? -2.826 -12.593 8.292 1.00 83.31 207 PRO A O 1
ATOM 1623 N N . SER A 1 208 ? -3.079 -14.793 8.552 1.00 86.19 208 SER A N 1
ATOM 1624 C CA . SER A 1 208 ? -1.803 -15.158 7.913 1.00 86.19 208 SER A CA 1
ATOM 1625 C C . SER A 1 208 ? -1.659 -14.648 6.473 1.00 86.19 208 SER A C 1
ATOM 1627 O O . SER A 1 208 ? -0.550 -14.595 5.949 1.00 86.19 208 SER A O 1
ATOM 1629 N N . PHE A 1 209 ? -2.745 -14.245 5.811 1.00 88.44 209 PHE A N 1
ATOM 1630 C CA . PHE A 1 209 ? -2.656 -13.673 4.471 1.00 88.44 209 PHE A CA 1
ATOM 1631 C C . PHE A 1 209 ? -2.023 -12.265 4.459 1.00 88.44 209 PHE A C 1
ATOM 1633 O O . PHE A 1 209 ? -1.578 -11.817 3.404 1.00 88.44 209 PHE A O 1
ATOM 1640 N N . ALA A 1 210 ? -1.840 -11.627 5.624 1.00 88.88 210 ALA A N 1
ATOM 1641 C CA . ALA A 1 210 ? -1.080 -10.381 5.765 1.00 88.88 210 ALA A CA 1
ATOM 1642 C C . ALA A 1 210 ? 0.374 -10.488 5.266 1.00 88.88 210 ALA A C 1
ATOM 1644 O O . ALA A 1 210 ? 0.919 -9.511 4.756 1.00 88.88 210 ALA A O 1
ATOM 1645 N N . TYR A 1 211 ? 1.001 -11.670 5.338 1.00 90.81 211 TYR A N 1
ATOM 1646 C CA . TYR A 1 211 ? 2.324 -11.886 4.737 1.00 90.81 211 TYR A CA 1
ATOM 1647 C C . TYR A 1 211 ? 2.297 -11.687 3.218 1.00 90.81 211 TYR A C 1
ATOM 1649 O O . TYR A 1 211 ? 3.246 -11.148 2.651 1.00 90.81 211 TYR A O 1
ATOM 1657 N N . VAL A 1 212 ? 1.204 -12.096 2.564 1.00 92.12 212 VAL A N 1
ATOM 1658 C CA . VAL A 1 212 ? 1.021 -11.910 1.122 1.00 92.12 212 VAL A CA 1
ATOM 1659 C C . VAL A 1 212 ? 0.868 -10.430 0.809 1.00 92.12 212 VAL A C 1
ATOM 1661 O O . VAL A 1 212 ? 1.579 -9.972 -0.072 1.00 92.12 212 VAL A O 1
ATOM 1664 N N . VAL A 1 213 ? 0.050 -9.694 1.576 1.00 92.88 213 VAL A N 1
ATOM 1665 C CA . VAL A 1 213 ? -0.129 -8.229 1.458 1.00 92.88 213 VAL A CA 1
ATOM 1666 C C . VAL A 1 213 ? 1.229 -7.519 1.431 1.00 92.88 213 VAL A C 1
ATOM 1668 O O . VAL A 1 213 ? 1.582 -6.828 0.473 1.00 92.88 213 VAL A O 1
ATOM 1671 N N . VAL A 1 214 ? 2.041 -7.751 2.467 1.00 92.81 214 VAL A N 1
ATOM 1672 C CA . VAL A 1 214 ? 3.355 -7.109 2.615 1.00 92.81 214 VAL A CA 1
ATOM 1673 C C . VAL A 1 214 ? 4.303 -7.534 1.492 1.00 92.81 214 VAL A C 1
ATOM 1675 O O . VAL A 1 214 ? 4.971 -6.687 0.897 1.00 92.81 214 VAL A O 1
ATOM 1678 N N . ALA A 1 215 ? 4.342 -8.826 1.154 1.00 93.19 215 ALA A N 1
ATOM 1679 C CA . ALA A 1 215 ? 5.208 -9.338 0.095 1.00 93.19 215 ALA A CA 1
ATOM 1680 C C . ALA A 1 215 ? 4.837 -8.782 -1.291 1.00 93.19 215 ALA A C 1
ATOM 1682 O O . ALA A 1 215 ? 5.729 -8.400 -2.053 1.00 93.19 215 ALA A O 1
ATOM 1683 N N . SER A 1 216 ? 3.546 -8.695 -1.629 1.00 94.06 216 SER A N 1
ATOM 1684 C CA . SER A 1 216 ? 3.093 -8.116 -2.896 1.00 94.06 216 SER A CA 1
ATOM 1685 C C . SER A 1 216 ? 3.363 -6.618 -2.970 1.00 94.06 216 SER A C 1
ATOM 1687 O O . SER A 1 216 ? 3.873 -6.155 -3.993 1.00 94.06 216 SER A O 1
ATOM 1689 N N . GLY A 1 217 ? 3.115 -5.873 -1.888 1.00 93.25 217 GLY A N 1
ATOM 1690 C CA . GLY A 1 217 ? 3.448 -4.449 -1.811 1.00 93.25 217 GLY A CA 1
ATOM 1691 C C . GLY A 1 217 ? 4.948 -4.198 -1.995 1.00 93.25 217 GLY A C 1
ATOM 1692 O O . GLY A 1 217 ? 5.347 -3.373 -2.820 1.00 93.25 217 GLY A O 1
ATOM 1693 N N . ALA A 1 218 ? 5.796 -4.979 -1.316 1.00 93.38 218 ALA A N 1
ATOM 1694 C CA . ALA A 1 218 ? 7.250 -4.901 -1.463 1.00 93.38 218 ALA A CA 1
ATOM 1695 C C . ALA A 1 218 ? 7.706 -5.236 -2.892 1.00 93.38 218 ALA A C 1
ATOM 1697 O O . ALA A 1 218 ? 8.509 -4.510 -3.477 1.00 93.38 218 ALA A O 1
ATOM 1698 N N . MET A 1 219 ? 7.163 -6.299 -3.490 1.00 94.38 219 MET A N 1
ATOM 1699 C CA . MET A 1 219 ? 7.485 -6.704 -4.860 1.00 94.38 219 MET A CA 1
ATOM 1700 C C . MET A 1 219 ? 7.073 -5.640 -5.889 1.00 94.38 219 MET A C 1
ATOM 1702 O O . MET A 1 219 ? 7.824 -5.367 -6.829 1.00 94.38 219 MET A O 1
ATOM 1706 N N . MET A 1 220 ? 5.907 -5.010 -5.709 1.00 94.50 220 MET A N 1
ATOM 1707 C CA . MET A 1 220 ? 5.479 -3.872 -6.526 1.00 94.50 220 MET A CA 1
ATOM 1708 C C . MET A 1 220 ? 6.450 -2.695 -6.385 1.00 94.50 220 MET A C 1
ATOM 1710 O O . MET A 1 220 ? 6.945 -2.195 -7.396 1.00 94.50 220 MET A O 1
ATOM 1714 N N . GLY A 1 221 ? 6.761 -2.297 -5.148 1.00 93.38 221 GLY A N 1
ATOM 1715 C CA . GLY A 1 221 ? 7.648 -1.173 -4.852 1.00 93.38 221 GLY A CA 1
ATOM 1716 C C . GLY A 1 221 ? 9.060 -1.358 -5.394 1.00 93.38 221 GLY A C 1
ATOM 1717 O O . GLY A 1 221 ? 9.584 -0.461 -6.049 1.00 93.38 221 GLY A O 1
ATOM 1718 N N . LEU A 1 222 ? 9.654 -2.536 -5.197 1.00 93.69 222 LEU A N 1
ATOM 1719 C CA . LEU A 1 222 ? 10.984 -2.863 -5.717 1.00 93.69 222 LEU A CA 1
ATOM 1720 C C . LEU A 1 222 ? 11.010 -2.852 -7.246 1.00 93.69 222 LEU A C 1
ATOM 1722 O O . LEU A 1 222 ? 11.923 -2.280 -7.840 1.00 93.69 222 LEU A O 1
ATOM 1726 N N . SER A 1 223 ? 10.005 -3.444 -7.897 1.00 95.25 223 SER A N 1
ATOM 1727 C CA . SER A 1 223 ? 9.960 -3.492 -9.360 1.00 95.25 223 SER A CA 1
ATOM 1728 C C . SER A 1 223 ? 9.728 -2.111 -9.969 1.00 95.25 223 SER A C 1
ATOM 1730 O O . SER A 1 223 ? 10.413 -1.735 -10.918 1.00 95.25 223 SER A O 1
ATOM 1732 N N . MET A 1 224 ? 8.804 -1.323 -9.415 1.00 95.75 224 MET A N 1
ATOM 1733 C CA . MET A 1 224 ? 8.558 0.047 -9.870 1.00 95.75 224 MET A CA 1
ATOM 1734 C C . MET A 1 224 ? 9.763 0.956 -9.590 1.00 95.75 224 MET A C 1
ATOM 1736 O O . MET A 1 224 ? 10.169 1.720 -10.464 1.00 95.75 224 MET A O 1
ATOM 1740 N N . GLY A 1 225 ? 10.383 0.831 -8.415 1.00 95.00 225 GLY A N 1
ATOM 1741 C CA . GLY A 1 225 ? 11.607 1.548 -8.060 1.00 95.00 225 GLY A CA 1
ATOM 1742 C C . GLY A 1 225 ? 12.756 1.227 -9.015 1.00 95.00 225 GLY A C 1
ATOM 1743 O O . GLY A 1 225 ? 13.414 2.142 -9.506 1.00 95.00 225 GLY A O 1
ATOM 1744 N N . ALA A 1 226 ? 12.938 -0.048 -9.372 1.00 94.44 226 ALA A N 1
ATOM 1745 C CA . ALA A 1 226 ? 13.904 -0.451 -10.390 1.00 94.44 226 ALA A CA 1
ATOM 1746 C C . ALA A 1 226 ? 13.599 0.197 -11.750 1.00 94.44 226 ALA A C 1
ATOM 1748 O O . ALA A 1 226 ? 14.510 0.721 -12.387 1.00 94.44 226 ALA A O 1
ATOM 1749 N N . GLN A 1 227 ? 12.331 0.228 -12.180 1.00 96.88 227 GLN A N 1
ATOM 1750 C CA . GLN A 1 227 ? 11.950 0.895 -13.429 1.00 96.88 227 GLN A CA 1
ATOM 1751 C C . GLN A 1 227 ? 12.287 2.390 -13.420 1.00 96.88 227 GLN A C 1
ATOM 1753 O O . GLN A 1 227 ? 12.842 2.891 -14.399 1.00 96.88 227 GLN A O 1
ATOM 1758 N N . ILE A 1 228 ? 11.995 3.089 -12.320 1.00 96.56 228 ILE A N 1
ATOM 1759 C CA . ILE A 1 228 ? 12.284 4.519 -12.152 1.00 96.56 228 ILE A CA 1
ATOM 1760 C C . ILE A 1 228 ? 13.796 4.768 -12.180 1.00 96.56 228 ILE A C 1
ATOM 1762 O O . ILE A 1 228 ? 14.278 5.535 -13.014 1.00 96.56 228 ILE A O 1
ATOM 1766 N N . ILE A 1 229 ? 14.552 4.090 -11.311 1.00 94.94 229 ILE A N 1
ATOM 1767 C CA . ILE A 1 229 ? 15.992 4.322 -11.133 1.00 94.94 229 ILE A CA 1
ATOM 1768 C C . ILE A 1 229 ? 16.761 3.976 -12.409 1.00 94.94 229 ILE A C 1
ATOM 1770 O O . ILE A 1 229 ? 17.573 4.777 -12.867 1.00 94.94 229 ILE A O 1
ATOM 1774 N N . ILE A 1 230 ? 16.487 2.818 -13.021 1.00 92.81 230 ILE A N 1
ATOM 1775 C CA . ILE A 1 230 ? 17.180 2.390 -14.244 1.00 92.81 230 ILE A CA 1
ATOM 1776 C C . ILE A 1 230 ? 16.848 3.332 -15.408 1.00 92.81 230 ILE A C 1
ATOM 1778 O O . ILE A 1 230 ? 17.745 3.676 -16.178 1.00 92.81 230 ILE A O 1
ATOM 1782 N N . SER A 1 231 ? 15.595 3.785 -15.536 1.00 94.94 231 SER A N 1
ATOM 1783 C CA . SER A 1 231 ? 15.215 4.734 -16.593 1.00 94.94 231 SER A CA 1
ATOM 1784 C C . SER A 1 231 ? 15.927 6.074 -16.431 1.00 94.94 231 SER A C 1
ATOM 1786 O O . SER A 1 231 ? 16.503 6.577 -17.393 1.00 94.94 231 SER A O 1
ATOM 1788 N N . LEU A 1 232 ? 15.930 6.635 -15.217 1.00 93.88 232 LEU A N 1
ATOM 1789 C CA . LEU A 1 232 ? 16.630 7.887 -14.914 1.00 93.88 232 LEU A CA 1
ATOM 1790 C C . LEU A 1 232 ? 18.135 7.754 -15.159 1.00 93.88 232 LEU A C 1
ATOM 1792 O O . LEU A 1 232 ? 18.733 8.618 -15.799 1.00 93.88 232 LEU A O 1
ATOM 1796 N N . TYR A 1 233 ? 18.730 6.645 -14.716 1.00 93.19 233 TYR A N 1
ATOM 1797 C CA . TYR A 1 233 ? 20.144 6.371 -14.930 1.00 93.19 233 TYR A CA 1
ATOM 1798 C C . TYR A 1 233 ? 20.487 6.317 -16.425 1.00 93.19 233 TYR A C 1
ATOM 1800 O O . TYR A 1 233 ? 21.377 7.032 -16.887 1.00 93.19 233 TYR A O 1
ATOM 1808 N N . GLN A 1 234 ? 19.749 5.526 -17.208 1.00 90.94 23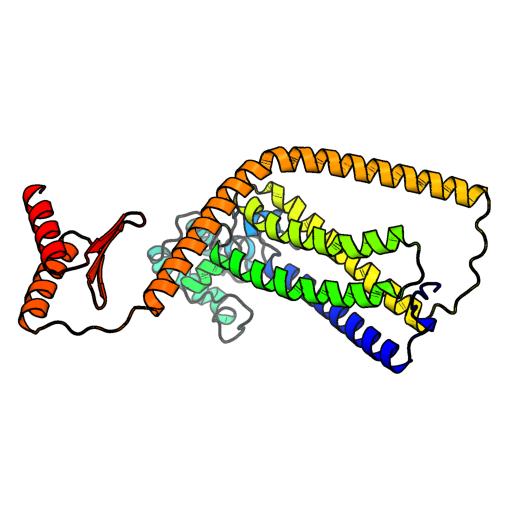4 GLN A N 1
ATOM 1809 C CA . GLN A 1 234 ? 20.041 5.362 -18.632 1.00 90.94 234 GLN A CA 1
ATOM 1810 C C . GLN A 1 234 ? 19.728 6.600 -19.480 1.00 90.94 234 GLN A C 1
ATOM 1812 O O . GLN A 1 234 ? 20.369 6.811 -20.506 1.00 90.94 234 GLN A O 1
ATOM 1817 N N . MET A 1 235 ? 18.776 7.443 -19.073 1.00 91.00 235 MET A N 1
ATOM 1818 C CA . MET A 1 235 ? 18.481 8.682 -19.801 1.00 91.00 235 MET A CA 1
ATOM 1819 C C . MET A 1 235 ? 19.640 9.685 -19.775 1.00 91.00 235 MET A C 1
ATOM 1821 O O . MET A 1 235 ? 19.875 10.352 -20.793 1.00 91.00 235 MET A O 1
ATOM 1825 N N . TRP A 1 236 ? 20.337 9.786 -18.637 1.00 90.50 236 TRP A N 1
ATOM 1826 C CA . TRP A 1 236 ? 21.299 10.861 -18.363 1.00 90.50 236 TRP A CA 1
ATOM 1827 C C . TRP A 1 236 ? 22.758 10.410 -18.287 1.00 90.50 236 TRP A C 1
ATOM 1829 O O . TRP A 1 236 ? 23.641 11.193 -18.634 1.00 90.50 236 TRP A O 1
ATOM 1839 N N . PHE A 1 237 ? 23.026 9.171 -17.870 1.00 85.25 237 PHE A N 1
ATOM 1840 C CA . PHE A 1 237 ? 24.390 8.702 -17.597 1.00 85.25 237 PHE A CA 1
ATOM 1841 C C . PHE A 1 237 ? 24.877 7.623 -18.565 1.00 85.25 237 PHE A C 1
ATOM 1843 O O . PHE A 1 237 ? 26.083 7.493 -18.774 1.00 85.25 237 PHE A O 1
ATOM 1850 N N . ASP A 1 238 ? 23.971 6.872 -19.193 1.00 73.25 238 ASP A N 1
ATOM 1851 C CA . ASP A 1 238 ? 24.354 5.797 -20.108 1.00 73.25 238 ASP A CA 1
ATOM 1852 C C . ASP A 1 238 ? 24.705 6.347 -21.501 1.00 73.25 238 ASP A C 1
ATOM 1854 O O . ASP A 1 238 ? 23.880 6.463 -22.413 1.00 73.25 238 ASP A O 1
ATOM 1858 N N . ARG A 1 239 ? 25.978 6.715 -21.672 1.00 58.22 239 ARG A N 1
ATOM 1859 C CA . ARG A 1 239 ? 26.582 6.971 -22.984 1.00 58.22 239 ARG A CA 1
ATOM 1860 C C . ARG A 1 239 ? 26.936 5.634 -23.627 1.00 58.22 239 ARG A C 1
ATOM 1862 O O . ARG A 1 239 ? 28.092 5.250 -23.577 1.00 58.22 239 ARG A O 1
ATOM 1869 N N . SER A 1 240 ? 25.937 4.943 -24.185 1.00 53.44 240 SER A N 1
ATOM 1870 C CA . SER A 1 240 ? 26.048 3.762 -25.072 1.00 53.44 240 SER A CA 1
ATOM 1871 C C . SER A 1 240 ? 27.483 3.236 -25.265 1.00 53.44 240 SER A C 1
ATOM 1873 O O . SER A 1 240 ? 28.110 3.498 -26.293 1.00 53.44 240 SER A O 1
ATOM 1875 N N . TYR A 1 241 ? 28.015 2.497 -24.289 1.00 43.53 241 TYR A N 1
ATOM 1876 C CA . TYR A 1 241 ? 29.260 1.764 -24.496 1.00 43.53 241 TYR A CA 1
ATOM 1877 C C . TYR A 1 241 ? 28.946 0.537 -25.365 1.00 43.53 241 TYR A C 1
ATOM 1879 O O . TYR A 1 241 ? 27.923 -0.121 -25.139 1.00 43.53 241 TYR A O 1
ATOM 1887 N N . PRO A 1 242 ? 29.776 0.197 -26.369 1.00 46.97 242 PRO A N 1
ATOM 1888 C CA . PRO A 1 242 ? 29.627 -1.067 -27.077 1.00 46.97 242 PRO A CA 1
ATOM 1889 C C . PRO A 1 242 ? 29.644 -2.197 -26.045 1.00 46.97 242 PRO A C 1
ATOM 1891 O O . PRO A 1 242 ? 30.531 -2.251 -25.193 1.00 46.97 242 PRO A O 1
ATOM 1894 N N . ARG A 1 243 ? 28.630 -3.073 -26.078 1.00 53.84 243 ARG A N 1
ATOM 1895 C CA . ARG A 1 243 ? 28.546 -4.211 -25.157 1.00 53.84 243 ARG A CA 1
ATOM 1896 C C . ARG A 1 243 ? 29.814 -5.040 -25.329 1.00 53.84 243 ARG A C 1
ATOM 1898 O O . ARG A 1 243 ? 29.978 -5.680 -26.366 1.00 53.84 243 ARG A O 1
ATOM 1905 N N . LEU A 1 244 ? 30.698 -5.017 -24.333 1.00 51.00 244 LEU A N 1
ATOM 1906 C CA . LEU A 1 244 ? 31.846 -5.912 -24.307 1.00 51.00 244 LEU A CA 1
ATOM 1907 C C . LEU A 1 244 ? 31.301 -7.347 -24.351 1.00 51.00 244 LEU A C 1
ATOM 1909 O O . LEU A 1 244 ? 30.432 -7.684 -23.537 1.00 51.00 244 LEU A O 1
ATOM 1913 N N . PRO A 1 245 ? 31.727 -8.180 -25.315 1.00 55.38 245 PRO A N 1
ATOM 1914 C CA . PRO A 1 245 ? 31.309 -9.569 -25.343 1.00 55.38 245 PRO A CA 1
ATOM 1915 C C . PRO A 1 245 ? 31.757 -10.226 -24.035 1.00 55.38 245 PRO A C 1
ATOM 1917 O O . PRO A 1 245 ? 32.936 -10.207 -23.690 1.00 55.38 245 PRO A O 1
ATOM 1920 N N . LEU A 1 246 ? 30.797 -10.772 -23.285 1.00 62.81 246 LEU A N 1
ATOM 1921 C CA . LEU A 1 246 ? 31.078 -11.550 -22.080 1.00 62.81 246 LEU A CA 1
ATOM 1922 C C . LEU A 1 246 ? 32.002 -12.712 -22.449 1.00 62.81 246 LEU A C 1
ATOM 1924 O O . LEU A 1 246 ? 31.753 -13.381 -23.461 1.00 62.81 246 LEU A O 1
ATOM 1928 N N . SER A 1 247 ? 33.014 -12.984 -21.623 1.00 71.12 247 SER A N 1
ATOM 1929 C CA . SER A 1 247 ? 33.863 -14.163 -21.814 1.00 71.12 247 SER A CA 1
ATOM 1930 C C . SER A 1 247 ? 33.017 -15.442 -21.756 1.00 71.12 247 SER A C 1
ATOM 1932 O O . SER A 1 247 ? 31.947 -15.471 -21.140 1.00 71.12 247 SER A O 1
ATOM 1934 N N . ASN A 1 248 ? 33.483 -16.525 -22.382 1.00 74.50 248 ASN A N 1
ATOM 1935 C CA . ASN A 1 248 ? 32.769 -17.811 -22.376 1.00 74.50 248 ASN A CA 1
ATOM 1936 C C . ASN A 1 248 ? 32.439 -18.288 -20.949 1.00 74.50 248 ASN A C 1
ATOM 1938 O O . ASN A 1 248 ? 31.381 -18.871 -20.707 1.00 74.50 248 ASN A O 1
ATOM 1942 N N . GLU A 1 249 ? 33.312 -17.974 -19.993 1.00 78.25 249 GLU A N 1
ATOM 1943 C CA . GLU A 1 249 ? 33.153 -18.296 -18.579 1.00 78.25 249 GLU A CA 1
ATOM 1944 C C . GLU A 1 249 ? 32.033 -17.469 -17.926 1.00 78.25 249 GLU A C 1
ATOM 1946 O O . GLU A 1 249 ? 31.128 -18.028 -17.304 1.00 78.25 249 GLU A O 1
ATOM 1951 N N . GLN A 1 250 ? 31.998 -16.154 -18.175 1.00 70.94 250 GLN A N 1
ATOM 1952 C CA . GLN A 1 250 ? 30.914 -15.278 -17.717 1.00 70.94 250 GLN A CA 1
ATOM 1953 C C . GLN A 1 250 ? 29.561 -15.671 -18.327 1.00 70.94 250 GLN A C 1
ATOM 1955 O O . GLN A 1 250 ? 28.538 -15.651 -17.638 1.00 70.94 250 GLN A O 1
ATOM 1960 N N . GLN A 1 251 ? 29.537 -16.078 -19.601 1.00 72.44 251 GLN A N 1
ATOM 1961 C CA . GLN A 1 251 ? 28.323 -16.572 -20.259 1.00 72.44 251 GLN A CA 1
ATOM 1962 C C . GLN A 1 251 ? 27.822 -17.883 -19.641 1.00 72.44 251 GLN A C 1
ATOM 1964 O O . GLN A 1 251 ? 26.614 -18.044 -19.430 1.00 72.44 251 GLN A O 1
ATOM 1969 N N . ALA A 1 252 ? 28.726 -18.815 -19.325 1.00 73.81 252 ALA A N 1
ATOM 1970 C CA . ALA A 1 252 ? 28.383 -20.066 -18.652 1.00 73.81 252 ALA A CA 1
ATOM 1971 C C . ALA A 1 252 ? 27.834 -19.811 -17.238 1.00 73.81 252 ALA A C 1
ATOM 1973 O O . ALA A 1 252 ? 26.824 -20.402 -16.839 1.00 73.81 252 ALA A O 1
ATOM 1974 N N . GLN A 1 253 ? 28.440 -18.872 -16.511 1.00 75.12 253 GLN A N 1
ATOM 1975 C CA . GLN A 1 253 ? 28.015 -18.491 -15.168 1.00 75.12 253 GLN A CA 1
ATOM 1976 C C . GLN A 1 253 ? 26.633 -17.818 -15.180 1.00 75.12 253 GLN A C 1
ATOM 1978 O O . GLN A 1 253 ? 25.750 -18.204 -14.412 1.00 75.12 253 GLN A O 1
ATOM 1983 N N . LEU A 1 254 ? 26.392 -16.895 -16.119 1.00 71.19 254 LEU A N 1
ATOM 1984 C CA . LEU A 1 254 ? 25.074 -16.294 -16.342 1.00 71.19 254 LEU A CA 1
ATOM 1985 C C . LEU A 1 254 ? 24.021 -17.351 -16.675 1.00 71.19 254 LEU A C 1
ATOM 1987 O O . LEU A 1 254 ? 22.963 -17.361 -16.045 1.00 71.19 254 LEU A O 1
ATOM 1991 N N . LYS A 1 255 ? 24.303 -18.290 -17.589 1.00 73.56 255 LYS A N 1
ATOM 1992 C CA . LYS A 1 255 ? 23.377 -19.397 -17.898 1.00 73.56 255 LYS A CA 1
ATOM 1993 C C . LYS A 1 255 ? 23.022 -20.205 -16.651 1.00 73.56 255 LYS A C 1
ATOM 1995 O O . LYS A 1 255 ? 21.842 -20.485 -16.437 1.00 73.56 255 LYS A O 1
ATOM 2000 N N . LYS A 1 256 ? 24.005 -20.520 -15.800 1.00 80.88 256 LYS A N 1
ATOM 2001 C CA . LYS A 1 256 ? 23.780 -21.233 -14.534 1.00 80.88 256 LYS A CA 1
ATOM 2002 C C . LYS A 1 256 ? 22.832 -20.457 -13.614 1.00 80.88 256 LYS A C 1
ATOM 2004 O O . LYS A 1 256 ? 21.843 -21.028 -13.159 1.00 80.88 256 LYS A O 1
ATOM 2009 N N . TYR A 1 257 ? 23.074 -19.162 -13.397 1.00 72.88 257 TYR A N 1
ATOM 2010 C CA . TYR A 1 257 ? 22.193 -18.322 -12.574 1.00 72.88 257 TYR A CA 1
ATOM 2011 C C . TYR A 1 257 ? 20.786 -18.192 -13.161 1.00 72.88 257 TYR A C 1
ATOM 2013 O O . TYR A 1 257 ? 19.802 -18.314 -12.433 1.00 72.88 257 TYR A O 1
ATOM 2021 N N . THR A 1 258 ? 20.676 -18.011 -14.478 1.00 68.50 258 THR A N 1
ATOM 2022 C CA . THR A 1 258 ? 19.374 -17.893 -15.153 1.00 68.50 258 THR A CA 1
ATOM 2023 C C . THR A 1 258 ? 18.548 -19.168 -14.973 1.00 68.50 258 THR A C 1
ATOM 2025 O O . THR A 1 258 ? 17.353 -19.098 -14.700 1.00 68.50 258 THR A O 1
ATOM 2028 N N . LEU A 1 259 ? 19.189 -20.338 -15.056 1.00 73.81 259 LEU A N 1
ATOM 2029 C CA . LEU A 1 259 ? 18.533 -21.638 -14.910 1.00 73.81 259 LEU A CA 1
ATOM 2030 C C . LEU A 1 259 ? 18.088 -21.907 -13.463 1.00 73.81 259 LEU A C 1
ATOM 2032 O O . LEU A 1 259 ? 17.017 -22.472 -13.240 1.00 73.81 259 LEU A O 1
ATOM 2036 N N . VAL A 1 260 ? 18.867 -21.455 -12.475 1.00 74.81 260 VAL A N 1
ATOM 2037 C CA . VAL A 1 260 ? 18.479 -21.495 -11.054 1.00 74.81 260 VAL A CA 1
ATOM 2038 C C . VAL A 1 260 ? 17.277 -20.586 -10.789 1.00 74.81 260 VAL A C 1
ATOM 2040 O O . VAL A 1 260 ? 16.298 -21.037 -10.195 1.00 74.81 260 VAL A O 1
ATOM 2043 N N . LEU A 1 261 ? 17.304 -19.343 -11.280 1.00 63.78 261 LEU A N 1
ATOM 2044 C CA . LEU A 1 261 ? 16.179 -18.408 -11.155 1.00 63.78 261 LEU A CA 1
ATOM 2045 C C . LEU A 1 261 ? 14.914 -18.951 -11.828 1.00 63.78 261 LEU A C 1
ATOM 2047 O O . LEU A 1 261 ? 13.827 -18.860 -11.262 1.00 63.78 261 LEU A O 1
ATOM 2051 N N . GLN A 1 262 ? 15.053 -19.571 -13.000 1.00 72.19 262 GLN A N 1
ATOM 2052 C CA . GLN A 1 262 ? 13.938 -20.191 -13.710 1.00 72.19 262 GLN A CA 1
ATOM 2053 C C . GLN A 1 262 ? 13.344 -21.367 -12.922 1.00 72.19 262 GLN A C 1
ATOM 2055 O O . GLN A 1 262 ? 12.121 -21.476 -12.827 1.00 72.19 262 GLN A O 1
ATOM 2060 N N . LYS A 1 263 ? 14.183 -22.215 -12.309 1.00 71.75 263 LYS A N 1
ATOM 2061 C CA . LYS A 1 263 ? 13.718 -23.288 -11.416 1.00 71.75 263 LYS A CA 1
ATOM 2062 C C . LYS A 1 263 ? 12.978 -22.728 -10.203 1.00 71.75 263 LYS A C 1
ATOM 2064 O O . LYS A 1 263 ? 11.877 -23.183 -9.927 1.00 71.75 263 LYS A O 1
ATOM 2069 N N . LEU A 1 264 ? 13.529 -21.721 -9.524 1.00 66.94 264 LEU A N 1
ATOM 2070 C CA . LEU A 1 264 ? 12.877 -21.084 -8.373 1.00 66.94 264 LEU A CA 1
ATOM 2071 C C . LEU A 1 264 ? 11.523 -20.468 -8.746 1.00 66.94 264 LEU A C 1
ATOM 2073 O O . LEU A 1 264 ? 10.542 -20.677 -8.034 1.00 66.94 264 LEU A O 1
ATOM 2077 N N . ALA A 1 265 ? 11.447 -19.774 -9.884 1.00 62.81 265 ALA A N 1
ATOM 2078 C CA . ALA A 1 265 ? 10.202 -19.199 -10.385 1.00 62.81 265 ALA A CA 1
ATOM 2079 C C . ALA A 1 265 ? 9.147 -20.277 -10.683 1.00 62.81 265 ALA A C 1
ATOM 2081 O O . ALA A 1 265 ? 7.989 -20.121 -10.299 1.00 62.81 265 ALA A O 1
ATOM 2082 N N . LEU A 1 266 ? 9.541 -21.388 -11.318 1.00 68.88 266 LEU A N 1
ATOM 2083 C CA . LEU A 1 266 ? 8.649 -22.518 -11.601 1.00 68.88 266 LEU A CA 1
ATOM 2084 C C . LEU A 1 266 ? 8.162 -23.207 -10.321 1.00 68.88 266 LEU A C 1
ATOM 2086 O O . LEU A 1 266 ? 6.978 -23.524 -10.217 1.00 68.88 266 LEU A O 1
ATOM 2090 N N . THR A 1 267 ? 9.035 -23.393 -9.331 1.00 70.94 267 THR A N 1
ATOM 2091 C CA . THR A 1 267 ? 8.653 -23.948 -8.025 1.00 70.94 267 THR A CA 1
ATOM 2092 C C . THR A 1 267 ? 7.685 -23.016 -7.295 1.00 70.94 267 THR A C 1
ATOM 2094 O O . THR A 1 267 ? 6.661 -23.472 -6.788 1.00 70.94 267 THR A O 1
ATOM 2097 N N . GLY A 1 268 ? 7.944 -21.704 -7.306 1.00 60.94 268 GLY A N 1
ATOM 2098 C CA . GLY A 1 268 ? 7.027 -20.699 -6.764 1.00 60.94 268 GLY A CA 1
ATOM 2099 C C . GLY A 1 268 ? 5.657 -20.722 -7.451 1.00 60.94 268 GLY A C 1
ATOM 2100 O O . GLY A 1 268 ? 4.631 -20.691 -6.774 1.00 60.94 268 GLY A O 1
ATOM 2101 N N . LEU A 1 269 ? 5.631 -20.871 -8.780 1.00 60.31 269 LEU A N 1
ATOM 2102 C CA . LEU A 1 269 ? 4.412 -21.059 -9.578 1.00 60.31 269 LEU A CA 1
ATOM 2103 C C . LEU A 1 269 ? 3.661 -22.354 -9.232 1.00 60.31 269 LEU A C 1
ATOM 2105 O O . LEU A 1 269 ? 2.433 -22.366 -9.219 1.00 60.31 269 LEU A O 1
ATOM 2109 N N . ALA A 1 270 ? 4.367 -23.447 -8.942 1.00 63.16 270 ALA A N 1
ATOM 2110 C CA . ALA A 1 270 ? 3.742 -24.706 -8.539 1.00 63.16 270 ALA A CA 1
ATOM 2111 C C . ALA A 1 270 ? 3.104 -24.605 -7.142 1.00 63.16 270 ALA A C 1
ATOM 2113 O O . ALA A 1 270 ? 1.970 -25.050 -6.941 1.00 63.16 270 ALA A O 1
ATOM 2114 N N . ILE A 1 271 ? 3.798 -23.966 -6.194 1.00 63.25 271 ILE A N 1
ATOM 2115 C CA . ILE A 1 271 ? 3.287 -23.720 -4.838 1.00 63.25 271 ILE A CA 1
ATOM 2116 C C . ILE A 1 271 ? 2.064 -22.802 -4.899 1.00 63.25 271 ILE A C 1
ATOM 2118 O O . ILE A 1 271 ? 1.022 -23.138 -4.326 1.00 63.25 271 ILE A O 1
ATOM 2122 N N . SER A 1 272 ? 2.158 -21.693 -5.641 1.00 53.59 272 SER A N 1
ATOM 2123 C CA . SER A 1 272 ? 1.048 -20.755 -5.809 1.00 53.59 272 SER A CA 1
ATOM 2124 C C . SER A 1 272 ? -0.139 -21.413 -6.505 1.00 53.59 272 SER A C 1
ATOM 2126 O O . SER A 1 272 ? -1.259 -21.254 -6.033 1.00 53.59 272 SER A O 1
ATOM 2128 N N . LYS A 1 273 ? 0.079 -22.250 -7.530 1.00 55.56 273 LYS A N 1
ATOM 2129 C CA . LYS A 1 273 ? -0.981 -23.054 -8.157 1.00 55.56 273 LYS A CA 1
ATOM 2130 C C . LYS A 1 273 ? -1.687 -23.957 -7.142 1.00 55.56 273 LYS A C 1
ATOM 2132 O O . LYS A 1 273 ? -2.909 -24.045 -7.183 1.00 55.56 273 LYS A O 1
ATOM 2137 N N . SER A 1 274 ? -0.964 -24.591 -6.215 1.00 59.38 274 SER A N 1
ATOM 2138 C CA . SER A 1 274 ? -1.586 -25.441 -5.185 1.00 59.38 274 SER A CA 1
ATOM 2139 C C . SER A 1 274 ? -2.456 -24.645 -4.202 1.00 59.38 274 SER A C 1
ATOM 2141 O O . SER A 1 274 ? -3.539 -25.097 -3.834 1.00 59.38 274 SER A O 1
ATOM 2143 N N . TYR A 1 275 ? -2.022 -23.438 -3.821 1.00 56.53 275 TYR A N 1
ATOM 2144 C CA . TYR A 1 275 ? -2.783 -22.549 -2.942 1.00 56.53 275 TYR A CA 1
ATOM 2145 C C . TYR A 1 275 ? -3.984 -21.940 -3.662 1.00 56.53 275 TYR A C 1
ATOM 2147 O O . TYR A 1 275 ? -5.089 -21.968 -3.128 1.00 56.53 275 TYR A O 1
ATOM 2155 N N . VAL A 1 276 ? -3.790 -21.460 -4.892 1.00 52.88 276 VAL A N 1
ATOM 2156 C CA . VAL A 1 276 ? -4.857 -20.925 -5.742 1.00 52.88 276 VAL A CA 1
ATOM 2157 C C . VAL A 1 276 ? -5.892 -22.003 -6.027 1.00 52.88 276 VAL A C 1
ATOM 2159 O O . VAL A 1 276 ? -7.067 -21.721 -5.905 1.00 52.88 276 VAL A O 1
ATOM 2162 N N . LEU A 1 277 ? -5.530 -23.253 -6.316 1.00 59.62 277 LEU A N 1
ATOM 2163 C CA . LEU A 1 277 ? -6.533 -24.312 -6.512 1.00 59.62 277 LEU A CA 1
ATOM 2164 C C . LEU A 1 277 ? -7.353 -24.610 -5.246 1.00 59.62 277 LEU A C 1
ATOM 2166 O O . LEU A 1 277 ? -8.509 -25.007 -5.358 1.00 59.62 277 LEU A O 1
ATOM 2170 N N . LYS A 1 278 ? -6.793 -24.382 -4.053 1.00 62.00 278 LYS A N 1
ATOM 2171 C CA . LYS A 1 278 ? -7.523 -24.518 -2.783 1.00 62.00 278 LYS A CA 1
ATOM 2172 C C . LYS A 1 278 ? -8.438 -23.325 -2.493 1.00 62.00 278 LYS A C 1
ATOM 2174 O O . LYS A 1 278 ? -9.517 -23.516 -1.942 1.00 62.00 278 LYS A O 1
ATOM 2179 N N . THR A 1 279 ? -8.034 -22.105 -2.850 1.00 49.91 279 THR A N 1
ATOM 2180 C CA . THR A 1 279 ? -8.772 -20.871 -2.514 1.00 49.91 279 THR A CA 1
ATOM 2181 C C . THR A 1 279 ? -9.646 -20.339 -3.652 1.00 49.91 279 THR A C 1
ATOM 2183 O O . THR A 1 279 ? -10.653 -19.683 -3.393 1.00 49.91 279 THR A O 1
ATOM 2186 N N . ALA A 1 280 ? -9.325 -20.652 -4.908 1.00 46.41 280 ALA A N 1
ATOM 2187 C CA . ALA A 1 280 ? -10.056 -20.224 -6.097 1.00 46.41 280 ALA A CA 1
ATOM 2188 C C . ALA A 1 280 ? -11.523 -20.661 -6.099 1.00 46.41 280 ALA A C 1
ATOM 2190 O O . ALA A 1 280 ? -12.338 -19.830 -6.477 1.00 46.41 280 ALA A O 1
ATOM 2191 N N . PRO A 1 281 ? -11.920 -21.865 -5.639 1.00 55.81 281 PRO A N 1
ATOM 2192 C CA . PRO A 1 281 ? -13.337 -22.215 -5.545 1.00 55.81 281 PRO A CA 1
ATOM 2193 C C . PRO A 1 281 ? -14.105 -21.286 -4.595 1.00 55.81 281 PRO A C 1
ATOM 2195 O O . PRO A 1 281 ? -15.230 -20.896 -4.891 1.00 55.81 281 PRO A O 1
ATOM 2198 N N . ILE A 1 282 ? -13.475 -20.868 -3.492 1.00 57.12 282 ILE A N 1
ATOM 2199 C CA . ILE A 1 282 ? -14.065 -19.976 -2.482 1.00 57.12 282 ILE A CA 1
ATOM 2200 C C . ILE A 1 282 ? -14.173 -18.548 -3.033 1.00 57.12 282 ILE A C 1
ATOM 2202 O O . ILE A 1 282 ? -15.230 -17.922 -2.956 1.00 57.12 282 ILE A O 1
ATOM 2206 N N . VAL A 1 283 ? -13.092 -18.040 -3.635 1.00 50.34 283 VAL A N 1
ATOM 2207 C CA . VAL A 1 283 ? -13.058 -16.703 -4.250 1.00 50.34 283 VAL A CA 1
ATOM 2208 C C . VAL A 1 283 ? -14.003 -16.627 -5.453 1.00 50.34 283 VAL A C 1
ATOM 2210 O O . VAL A 1 283 ? -14.723 -15.643 -5.595 1.00 50.34 283 VAL A O 1
ATOM 2213 N N . TRP A 1 284 ? -14.060 -17.670 -6.284 1.00 49.38 284 TRP A N 1
ATOM 2214 C CA . TRP A 1 284 ? -14.963 -17.765 -7.433 1.00 49.38 284 TRP A CA 1
ATOM 2215 C C . TRP A 1 284 ? -16.423 -17.820 -6.995 1.00 49.38 284 TRP A C 1
ATOM 2217 O O . TRP A 1 284 ? -17.234 -17.052 -7.501 1.00 49.38 284 TRP A O 1
ATOM 2227 N N . HIS A 1 285 ? -16.764 -18.657 -6.012 1.00 57.03 285 HIS A N 1
ATOM 2228 C CA . HIS A 1 285 ? -18.132 -18.747 -5.504 1.00 57.03 285 HIS A CA 1
ATOM 2229 C C . HIS A 1 285 ? -18.612 -17.403 -4.930 1.00 57.03 285 HIS A C 1
ATOM 2231 O O . HIS A 1 285 ? -19.694 -16.924 -5.277 1.00 57.03 285 HIS A O 1
ATOM 2237 N N . ASN A 1 286 ? -17.782 -16.745 -4.116 1.00 53.06 286 ASN A N 1
ATOM 2238 C CA . ASN A 1 286 ? -18.118 -15.448 -3.524 1.00 53.06 286 ASN A CA 1
ATOM 2239 C C . ASN A 1 286 ? -18.130 -14.312 -4.563 1.00 53.06 286 ASN A C 1
ATOM 2241 O O . ASN A 1 286 ? -19.008 -13.450 -4.525 1.00 53.06 286 ASN A O 1
ATOM 2245 N N . GLY A 1 287 ? -17.204 -14.329 -5.524 1.00 49.75 287 GLY A N 1
ATOM 2246 C CA . GLY A 1 287 ? -17.122 -13.344 -6.603 1.00 49.75 287 GLY A CA 1
ATOM 2247 C C . GLY A 1 287 ? -18.276 -13.445 -7.602 1.00 49.75 287 GLY A C 1
ATOM 2248 O O . GLY A 1 287 ? -18.830 -12.419 -7.990 1.00 49.75 287 GLY A O 1
ATOM 2249 N N . VAL A 1 288 ? -18.692 -14.661 -7.973 1.00 59.25 288 VAL A N 1
ATOM 2250 C CA . VAL A 1 288 ? -19.858 -14.906 -8.842 1.00 59.25 288 VAL A CA 1
ATOM 2251 C C . VAL A 1 288 ? -21.162 -14.530 -8.136 1.00 59.25 288 VAL A C 1
ATOM 2253 O O . VAL A 1 288 ? -22.050 -13.943 -8.753 1.00 59.25 288 VAL A O 1
ATOM 2256 N N . ALA A 1 289 ? -21.283 -14.811 -6.836 1.00 54.94 289 ALA A N 1
ATOM 2257 C CA . ALA A 1 289 ? -22.438 -14.373 -6.056 1.00 54.94 289 ALA A CA 1
ATOM 2258 C C . ALA A 1 289 ? -22.542 -12.837 -6.016 1.00 54.94 289 ALA A C 1
ATOM 2260 O O . ALA A 1 289 ? -23.618 -12.284 -6.256 1.00 54.94 289 ALA A O 1
ATOM 2261 N N . LEU A 1 290 ? -21.417 -12.150 -5.788 1.00 51.19 290 LEU A N 1
ATOM 2262 C CA . LEU A 1 290 ? -21.356 -10.690 -5.756 1.00 51.19 290 LEU A CA 1
ATOM 2263 C C . LEU A 1 290 ? -21.624 -10.068 -7.135 1.00 51.19 290 LEU A C 1
ATOM 2265 O O . LEU A 1 290 ? -22.411 -9.129 -7.239 1.00 51.19 290 LEU A O 1
ATOM 2269 N N . SER A 1 291 ? -21.032 -10.599 -8.208 1.00 49.56 291 SER A N 1
ATOM 2270 C CA . SER A 1 291 ? -21.244 -10.081 -9.566 1.00 49.56 291 SER A CA 1
ATOM 2271 C C . SER A 1 291 ? -22.689 -10.269 -10.029 1.00 49.56 291 SER A C 1
ATOM 2273 O O . SER A 1 291 ? -23.270 -9.348 -10.605 1.00 49.56 291 SER A O 1
ATOM 2275 N N . ARG A 1 292 ? -23.319 -11.402 -9.694 1.00 60.47 292 ARG A N 1
ATOM 2276 C CA . ARG A 1 292 ? -24.745 -11.642 -9.956 1.00 60.47 292 ARG A CA 1
ATOM 2277 C C . ARG A 1 292 ? -25.631 -10.661 -9.187 1.00 60.47 292 ARG A C 1
ATOM 2279 O O . ARG A 1 292 ? -26.584 -10.142 -9.759 1.00 60.47 292 ARG A O 1
ATOM 2286 N N . GLN A 1 293 ? -25.306 -10.356 -7.930 1.00 60.31 293 GLN A N 1
ATOM 2287 C CA . GLN A 1 293 ? -26.034 -9.361 -7.131 1.00 60.31 293 GLN A CA 1
ATOM 2288 C C . GLN A 1 293 ? -25.891 -7.939 -7.680 1.00 60.31 293 GLN A C 1
ATOM 2290 O O . GLN A 1 293 ? -26.882 -7.209 -7.744 1.00 60.31 293 GLN A O 1
ATOM 2295 N N . VAL A 1 294 ? -24.688 -7.548 -8.105 1.00 57.03 294 VAL A N 1
ATOM 2296 C CA . VAL A 1 294 ? -24.442 -6.232 -8.711 1.00 57.03 294 VAL A CA 1
ATOM 2297 C C . VAL A 1 294 ? -25.173 -6.112 -10.046 1.00 57.03 294 VAL A C 1
ATOM 2299 O O . VAL A 1 294 ? -25.866 -5.124 -10.260 1.00 57.03 294 VAL A O 1
ATOM 2302 N N . LEU A 1 295 ? -25.104 -7.130 -10.910 1.00 59.88 295 LEU A N 1
ATOM 2303 C CA . LEU A 1 295 ? -25.818 -7.142 -12.192 1.00 59.88 295 LEU A CA 1
ATOM 2304 C C . LEU A 1 295 ? -27.338 -7.102 -12.013 1.00 59.88 295 LEU A C 1
ATOM 2306 O O . LEU A 1 295 ? -28.003 -6.357 -12.724 1.00 59.88 295 LEU A O 1
ATOM 2310 N N . LEU A 1 296 ? -27.890 -7.840 -11.044 1.00 60.31 296 LEU A N 1
ATOM 2311 C CA . LEU A 1 296 ? -29.318 -7.777 -10.717 1.00 60.31 296 LEU A CA 1
ATOM 2312 C C . LEU A 1 296 ? -29.709 -6.397 -10.181 1.00 60.31 296 LEU A C 1
ATOM 2314 O O . LEU A 1 296 ? -30.724 -5.844 -10.593 1.00 60.31 296 LEU A O 1
ATOM 2318 N N . SER A 1 297 ? -28.892 -5.810 -9.307 1.00 55.78 297 SER A N 1
ATOM 2319 C CA . SER A 1 297 ? -29.153 -4.478 -8.750 1.00 55.78 297 SER A CA 1
ATOM 2320 C C . SER A 1 297 ? -29.098 -3.400 -9.832 1.00 55.78 297 SER A C 1
ATOM 2322 O O . SER A 1 297 ? -29.998 -2.571 -9.908 1.00 55.78 297 SER A O 1
ATOM 2324 N N . LEU A 1 298 ? -28.099 -3.448 -10.718 1.00 53.41 298 LEU A N 1
ATOM 2325 C CA . LEU A 1 298 ? -27.993 -2.549 -11.867 1.00 53.41 298 LEU A CA 1
ATOM 2326 C C . LEU A 1 298 ? -29.143 -2.766 -12.855 1.00 53.41 298 LEU A C 1
ATOM 2328 O O . LEU A 1 298 ? -29.736 -1.790 -13.292 1.00 53.41 298 LEU A O 1
ATOM 2332 N N . PHE A 1 299 ? -29.541 -4.012 -13.132 1.00 61.81 299 PHE A N 1
ATOM 2333 C CA . PHE A 1 299 ? -30.724 -4.314 -13.943 1.00 61.81 299 PHE A CA 1
ATOM 2334 C C . PHE A 1 299 ? -31.997 -3.705 -13.340 1.00 61.81 299 PHE A C 1
ATOM 2336 O O . PHE A 1 299 ? -32.784 -3.095 -14.061 1.00 61.81 299 PHE A O 1
ATOM 2343 N N . HIS A 1 300 ? -32.186 -3.799 -12.022 1.00 55.12 300 HIS A N 1
ATOM 2344 C CA . HIS A 1 300 ? -33.328 -3.194 -11.337 1.00 55.12 300 HIS A CA 1
ATOM 2345 C C . HIS A 1 300 ? -33.263 -1.662 -11.300 1.00 55.12 300 HIS A C 1
ATOM 2347 O O . HIS A 1 300 ? -34.298 -1.031 -11.485 1.00 55.12 300 HIS A O 1
ATOM 2353 N N . ILE A 1 301 ? -32.082 -1.058 -11.131 1.00 52.44 301 ILE A N 1
ATOM 2354 C CA . ILE A 1 301 ? -31.887 0.403 -11.157 1.00 52.44 301 ILE A CA 1
ATOM 2355 C C . ILE A 1 301 ? -32.102 0.959 -12.570 1.00 52.44 301 ILE A C 1
ATOM 2357 O O . ILE A 1 301 ? -32.806 1.951 -12.739 1.00 52.44 301 ILE A O 1
ATOM 2361 N N . SER A 1 302 ? -31.556 0.309 -13.597 1.00 47.47 302 SER A N 1
ATOM 2362 C CA . SER A 1 302 ? -31.762 0.689 -14.997 1.00 47.47 302 SER A CA 1
ATOM 2363 C C . SER A 1 302 ? -33.221 0.504 -15.416 1.00 47.47 302 SER A C 1
ATOM 2365 O O . SER A 1 302 ? -33.776 1.365 -16.092 1.00 47.47 302 SER A O 1
ATOM 2367 N N . ARG A 1 303 ? -33.885 -0.561 -14.948 1.00 46.25 303 ARG A N 1
ATOM 2368 C CA . ARG A 1 303 ? -35.327 -0.770 -15.152 1.00 46.25 303 ARG A CA 1
ATOM 2369 C C . ARG A 1 303 ? -36.182 0.239 -14.373 1.00 46.25 303 ARG A C 1
ATOM 2371 O O . ARG A 1 303 ? -37.216 0.659 -14.876 1.00 46.25 303 ARG A O 1
ATOM 2378 N N . TYR A 1 304 ? -35.752 0.654 -13.183 1.00 44.09 304 TYR A N 1
ATOM 2379 C CA . TYR A 1 304 ? -36.379 1.711 -12.381 1.00 44.09 304 TYR A CA 1
ATOM 2380 C C . TYR A 1 304 ? -36.281 3.079 -13.071 1.00 44.09 304 TYR A C 1
ATOM 2382 O O . TYR A 1 304 ? -37.285 3.775 -13.194 1.00 44.09 304 TYR A O 1
ATOM 2390 N N . ALA A 1 305 ? -35.103 3.421 -13.602 1.00 44.47 305 ALA A N 1
ATOM 2391 C CA . ALA A 1 305 ? -34.865 4.665 -14.334 1.00 44.47 305 ALA A CA 1
ATOM 2392 C C . ALA A 1 305 ? -35.618 4.734 -15.679 1.00 44.47 305 ALA A C 1
ATOM 2394 O O . ALA A 1 305 ? -35.938 5.822 -16.144 1.00 44.47 305 ALA A O 1
ATOM 2395 N N . TRP A 1 306 ? -35.933 3.586 -16.293 1.00 38.16 306 TRP A N 1
ATOM 2396 C CA . TRP A 1 306 ? -36.617 3.505 -17.592 1.00 38.16 306 TRP A CA 1
ATOM 2397 C C . TRP A 1 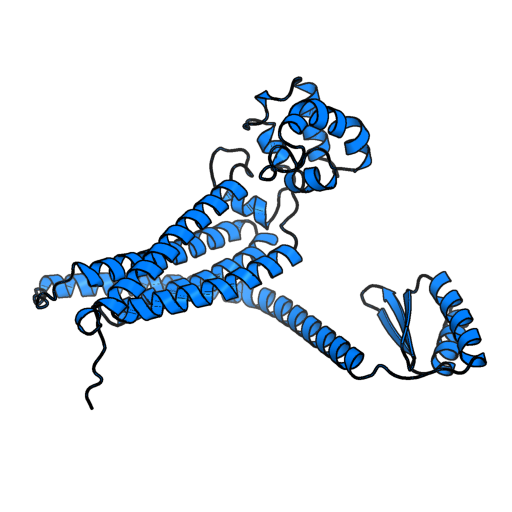306 ? -38.158 3.621 -17.513 1.00 38.16 306 TRP A C 1
ATOM 2399 O O . TRP A 1 306 ? -38.810 3.808 -18.538 1.00 3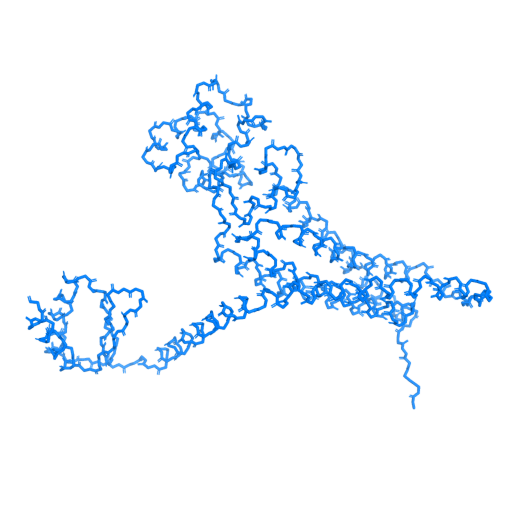8.16 306 TRP A O 1
ATOM 2409 N N . HIS A 1 307 ? -38.778 3.513 -16.329 1.00 43.59 307 HIS A N 1
ATOM 2410 C CA . HIS A 1 307 ? -40.239 3.328 -16.201 1.00 43.59 307 HIS A CA 1
ATOM 2411 C C . HIS A 1 307 ? -40.982 4.336 -15.291 1.00 43.59 307 HIS A C 1
ATOM 2413 O O . HIS A 1 307 ? -42.099 4.066 -14.836 1.00 43.59 307 HIS A O 1
ATOM 2419 N N . SER A 1 308 ? -40.431 5.527 -15.042 1.00 39.97 308 SER A N 1
ATOM 2420 C CA . SER A 1 308 ? -41.084 6.562 -14.224 1.00 39.97 308 SER A CA 1
ATOM 2421 C C . SER A 1 308 ? -42.013 7.485 -15.037 1.00 39.97 308 SER A C 1
ATOM 2423 O O . SER A 1 308 ? -41.552 8.511 -15.522 1.00 39.97 308 SER A O 1
ATOM 2425 N N . ASN A 1 309 ? -43.304 7.133 -15.174 1.00 44.81 309 ASN A N 1
ATOM 2426 C CA . ASN A 1 309 ? -44.435 8.074 -15.351 1.00 44.81 309 ASN A CA 1
ATOM 2427 C C . ASN A 1 309 ? -45.788 7.332 -15.334 1.00 44.81 309 ASN A C 1
ATOM 2429 O O . ASN A 1 309 ? -46.066 6.594 -16.275 1.00 44.81 309 ASN A O 1
ATOM 2433 N N . LEU A 1 310 ? -46.624 7.534 -14.300 1.00 46.84 310 LEU A N 1
ATOM 2434 C CA . LEU A 1 310 ? -48.084 7.301 -14.334 1.00 46.84 310 LEU A CA 1
ATOM 2435 C C . LEU A 1 310 ? -48.813 7.887 -13.119 1.00 46.84 310 LEU A C 1
ATOM 2437 O O . LEU A 1 310 ? -48.272 7.901 -12.016 1.00 46.84 310 LEU A O 1
ATOM 2441 N N . ALA A 1 311 ? -50.047 8.345 -13.351 1.00 50.16 311 ALA A N 1
ATOM 2442 C CA . ALA A 1 311 ? -50.932 8.986 -12.380 1.00 50.16 311 ALA A CA 1
ATOM 2443 C C . ALA A 1 311 ? -52.130 8.072 -12.043 1.00 50.16 311 ALA A C 1
ATOM 2445 O O . ALA A 1 311 ? -52.797 7.586 -12.953 1.00 50.16 311 ALA A O 1
ATOM 2446 N N . LEU A 1 312 ? -52.392 7.842 -10.748 1.00 61.34 312 LEU A N 1
ATOM 2447 C CA . LEU A 1 312 ? -53.549 7.090 -10.222 1.00 61.34 312 LEU A CA 1
ATOM 2448 C C . LEU A 1 312 ? -54.768 7.999 -10.001 1.00 61.34 312 LEU A C 1
ATOM 2450 O O . LEU A 1 312 ? -54.588 9.167 -9.645 1.00 61.34 312 LEU A O 1
ATOM 2454 N N . SER A 1 313 ? -55.988 7.453 -10.094 1.00 64.12 313 SER A N 1
ATOM 2455 C CA . SER A 1 313 ? -57.218 8.182 -9.745 1.00 64.12 313 SER A CA 1
ATOM 2456 C C . SER A 1 313 ? -57.382 8.361 -8.224 1.00 64.12 313 SER A C 1
ATOM 2458 O O . SER A 1 313 ? -56.876 7.568 -7.429 1.00 64.12 313 SER A O 1
ATOM 2460 N N . ASN A 1 314 ? -58.130 9.383 -7.788 1.00 63.06 314 ASN A N 1
ATOM 2461 C CA . ASN A 1 314 ? -58.298 9.708 -6.360 1.00 63.06 314 ASN A CA 1
ATOM 2462 C C . ASN A 1 314 ? -58.890 8.551 -5.527 1.00 63.06 314 ASN A C 1
ATOM 2464 O O . ASN A 1 314 ? -58.521 8.376 -4.369 1.00 63.06 314 ASN A O 1
ATOM 2468 N N . SER A 1 315 ? -59.779 7.737 -6.107 1.00 70.31 315 SER A N 1
ATOM 2469 C CA . SER A 1 315 ? -60.381 6.590 -5.405 1.00 70.31 315 SER A CA 1
ATOM 2470 C C . SER A 1 315 ? -59.385 5.445 -5.165 1.00 70.31 315 SER A C 1
ATOM 2472 O O . SER A 1 315 ? -59.410 4.796 -4.118 1.00 70.31 315 SER A O 1
ATOM 2474 N N . GLU A 1 316 ? -58.452 5.241 -6.096 1.00 67.56 316 GLU A N 1
ATOM 2475 C CA . GLU A 1 316 ? -57.406 4.220 -6.001 1.00 67.56 316 GLU A CA 1
ATOM 2476 C C . GLU A 1 316 ? -56.303 4.642 -5.028 1.00 67.56 316 GLU A C 1
ATOM 2478 O O . GLU A 1 316 ? -55.759 3.808 -4.309 1.00 67.56 316 GLU A O 1
ATOM 2483 N N . GLN A 1 317 ? -56.010 5.941 -4.935 1.00 64.81 317 GLN A N 1
ATOM 2484 C CA . GLN A 1 317 ? -55.039 6.466 -3.971 1.00 64.81 317 GLN A CA 1
ATOM 2485 C C . GLN A 1 317 ? -55.459 6.198 -2.518 1.00 64.81 317 GLN A C 1
ATOM 2487 O O . GLN A 1 317 ? -54.626 5.800 -1.703 1.00 64.81 317 GLN A O 1
ATOM 2492 N N . ILE A 1 318 ? -56.750 6.350 -2.203 1.00 72.00 318 ILE A N 1
ATOM 2493 C CA . ILE A 1 318 ? -57.283 6.102 -0.854 1.00 72.00 318 ILE A CA 1
ATOM 2494 C C . ILE A 1 318 ? -57.172 4.613 -0.493 1.00 72.00 318 ILE A C 1
ATOM 2496 O O . ILE A 1 318 ? -56.654 4.268 0.572 1.00 72.00 318 ILE A O 1
ATOM 2500 N N . LYS A 1 319 ? -57.575 3.715 -1.402 1.00 76.75 319 LYS A N 1
ATOM 2501 C CA . LYS A 1 319 ? -57.430 2.261 -1.209 1.00 76.75 319 LYS A CA 1
ATOM 2502 C C . LYS A 1 319 ? -55.966 1.848 -1.032 1.00 76.75 319 LYS A C 1
ATOM 2504 O O . LYS A 1 319 ? -55.635 1.072 -0.136 1.00 76.75 319 LYS A O 1
ATOM 2509 N N . ALA A 1 320 ? -55.075 2.405 -1.849 1.00 70.06 320 ALA A N 1
ATOM 2510 C CA . ALA A 1 320 ? -53.644 2.140 -1.780 1.00 70.06 320 ALA A CA 1
ATOM 2511 C C . ALA A 1 320 ? -53.055 2.512 -0.413 1.00 70.06 320 ALA A C 1
ATOM 2513 O O . ALA A 1 320 ? -52.311 1.725 0.172 1.00 70.06 320 ALA A O 1
ATOM 2514 N N . GLN A 1 321 ? -53.416 3.685 0.118 1.00 73.88 321 GLN A N 1
ATOM 2515 C CA . GLN A 1 321 ? -52.974 4.130 1.440 1.00 73.88 321 GLN A CA 1
ATOM 2516 C C . GLN A 1 321 ? -53.444 3.181 2.547 1.00 73.88 321 GLN A C 1
ATOM 2518 O O . GLN A 1 321 ? -52.645 2.805 3.406 1.00 73.88 321 GLN A O 1
ATOM 2523 N N . GLN A 1 322 ? -54.700 2.733 2.489 1.00 81.31 322 GLN A N 1
ATOM 2524 C CA . GLN A 1 322 ? -55.261 1.808 3.471 1.00 81.31 322 GLN A CA 1
ATOM 2525 C C . GLN A 1 322 ? -54.525 0.456 3.479 1.00 81.31 322 GLN A C 1
ATOM 2527 O O . GLN A 1 322 ? -54.109 -0.024 4.534 1.00 81.31 322 GLN A O 1
ATOM 2532 N N . TYR A 1 323 ? -54.290 -0.146 2.311 1.00 80.88 323 TYR A N 1
ATOM 2533 C CA . TYR A 1 323 ? -53.579 -1.428 2.218 1.00 80.88 323 TYR A CA 1
ATOM 2534 C C . TYR A 1 323 ? -52.095 -1.322 2.589 1.00 80.88 323 TYR A C 1
ATOM 2536 O O . TYR A 1 323 ? -51.542 -2.228 3.220 1.00 80.88 323 TYR A O 1
ATOM 2544 N N . MET A 1 324 ? -51.444 -0.205 2.256 1.00 75.06 324 MET A N 1
ATOM 2545 C CA . MET A 1 324 ? -50.062 0.053 2.665 1.00 75.06 324 MET A CA 1
ATOM 2546 C C . MET A 1 324 ? -49.923 0.154 4.185 1.00 75.06 324 MET A C 1
ATOM 2548 O O . MET A 1 324 ? -48.976 -0.409 4.735 1.00 75.06 324 MET A O 1
ATOM 2552 N N . GLN A 1 325 ? -50.866 0.810 4.867 1.00 80.19 325 GLN A N 1
ATOM 2553 C CA . GLN A 1 325 ? -50.865 0.897 6.330 1.00 80.19 325 GLN A CA 1
ATOM 2554 C C . GLN A 1 325 ? -51.019 -0.481 6.987 1.00 80.19 325 GLN A C 1
ATOM 2556 O O . GLN A 1 325 ? -50.292 -0.785 7.932 1.00 80.19 325 GLN A O 1
ATOM 2561 N N . ILE A 1 326 ? -51.889 -1.347 6.452 1.00 82.75 326 ILE A N 1
ATOM 2562 C CA . ILE A 1 326 ? -52.063 -2.723 6.951 1.00 82.75 326 ILE A CA 1
ATOM 2563 C C . ILE A 1 326 ? -50.751 -3.518 6.843 1.00 82.75 326 ILE A C 1
ATOM 2565 O O . ILE A 1 326 ? -50.335 -4.176 7.796 1.00 82.75 326 ILE A O 1
ATOM 2569 N N . LEU A 1 327 ? -50.059 -3.427 5.705 1.00 79.75 327 LEU A N 1
ATOM 2570 C CA . LEU A 1 327 ? -48.780 -4.115 5.501 1.00 79.75 327 LEU A CA 1
ATOM 2571 C C . LEU A 1 327 ? -47.663 -3.550 6.393 1.00 79.75 327 LEU A C 1
ATOM 2573 O O . LEU A 1 327 ? -46.857 -4.311 6.932 1.00 79.75 327 LEU A O 1
ATOM 2577 N N . GLN A 1 328 ? -47.625 -2.232 6.590 1.00 80.31 328 GLN A N 1
ATOM 2578 C CA . GLN A 1 328 ? -46.657 -1.586 7.481 1.00 80.31 328 GLN A CA 1
ATOM 2579 C C . GLN A 1 328 ? -46.869 -1.977 8.947 1.00 80.31 328 GLN A C 1
ATOM 2581 O O . GLN A 1 328 ? -45.891 -2.263 9.639 1.00 80.31 328 GLN A O 1
ATOM 2586 N N . ALA A 1 329 ? -48.122 -2.087 9.397 1.00 79.62 329 ALA A N 1
ATOM 2587 C CA . ALA A 1 329 ? -48.455 -2.577 10.735 1.00 79.62 329 ALA A CA 1
ATOM 2588 C C . ALA A 1 329 ? -47.986 -4.027 10.970 1.00 79.62 329 ALA A C 1
ATOM 2590 O O . ALA A 1 329 ? -47.645 -4.397 12.089 1.00 79.62 329 ALA A O 1
ATOM 2591 N N . GLN A 1 330 ? -47.887 -4.833 9.908 1.00 77.94 330 GLN A N 1
ATOM 2592 C CA . GLN A 1 330 ? -47.343 -6.198 9.944 1.00 77.94 330 GLN A CA 1
ATOM 2593 C C . GLN A 1 330 ? -45.814 -6.265 9.734 1.00 77.94 330 GLN A C 1
ATOM 2595 O O . GLN A 1 330 ? -45.255 -7.348 9.524 1.00 77.94 330 GLN A O 1
ATOM 2600 N N . GLY A 1 331 ? -45.121 -5.121 9.779 1.00 77.56 331 GLY A N 1
ATOM 2601 C CA . GLY A 1 331 ? -43.660 -5.027 9.706 1.00 77.56 331 GLY A CA 1
ATOM 2602 C C . GLY A 1 331 ? -43.072 -5.026 8.291 1.00 77.56 331 GLY A C 1
ATOM 2603 O O . GLY A 1 331 ? -41.855 -5.155 8.139 1.00 77.56 331 GLY A O 1
ATOM 2604 N N . TYR A 1 332 ? -43.891 -4.881 7.245 1.00 80.06 332 TYR A N 1
ATOM 2605 C CA . TYR A 1 332 ? -43.395 -4.753 5.874 1.00 80.06 332 TYR A CA 1
ATOM 2606 C C . TYR A 1 332 ? -43.032 -3.298 5.550 1.00 80.06 332 TYR A C 1
ATOM 2608 O O . TYR A 1 332 ? -43.761 -2.362 5.868 1.00 80.06 332 TYR A O 1
ATOM 2616 N N . ARG A 1 333 ? -41.925 -3.089 4.837 1.00 77.00 333 ARG A N 1
ATOM 2617 C CA . ARG A 1 333 ? -41.631 -1.808 4.185 1.00 77.00 333 ARG A CA 1
ATOM 2618 C C . ARG A 1 333 ? -42.267 -1.807 2.803 1.00 77.00 333 ARG A C 1
ATOM 2620 O O . ARG A 1 333 ? -41.983 -2.695 2.001 1.00 77.00 333 ARG A O 1
ATOM 2627 N N . VAL A 1 334 ? -43.126 -0.824 2.551 1.00 73.06 334 VAL A N 1
ATOM 2628 C CA . VAL A 1 334 ? -43.876 -0.703 1.298 1.00 73.06 334 VAL A CA 1
ATOM 2629 C C . VAL A 1 334 ? -43.569 0.626 0.632 1.00 73.06 334 VAL A C 1
ATOM 2631 O O . VAL A 1 334 ? -43.629 1.668 1.283 1.00 73.06 334 VAL A O 1
ATOM 2634 N N . TRP A 1 335 ? -43.271 0.581 -0.663 1.00 70.56 335 TRP A N 1
ATOM 2635 C CA . TRP A 1 335 ? -43.067 1.757 -1.504 1.00 70.56 335 TRP A CA 1
ATOM 2636 C C . TRP A 1 335 ? -44.034 1.720 -2.681 1.00 70.56 335 TRP A C 1
ATOM 2638 O O . TRP A 1 335 ? -44.201 0.676 -3.313 1.00 70.56 335 TRP A O 1
ATOM 2648 N N . PHE A 1 336 ? -44.652 2.859 -2.981 1.00 59.50 336 PHE A N 1
ATOM 2649 C CA . PHE A 1 336 ? -45.472 3.020 -4.174 1.00 59.50 336 PHE A CA 1
ATOM 2650 C C . PHE A 1 336 ? -44.637 3.635 -5.300 1.00 59.50 336 PHE A C 1
ATOM 2652 O O . PHE A 1 336 ? -43.986 4.662 -5.095 1.00 59.50 336 PHE A O 1
ATOM 2659 N N . ALA A 1 337 ? -44.647 3.011 -6.479 1.00 54.88 337 ALA A N 1
ATOM 2660 C CA . ALA A 1 337 ? -43.945 3.507 -7.658 1.00 54.88 337 ALA A CA 1
ATOM 2661 C C . ALA A 1 337 ? -44.795 3.274 -8.915 1.00 54.88 337 ALA A C 1
ATOM 2663 O O . ALA A 1 337 ? -44.939 2.131 -9.333 1.00 54.88 337 ALA A O 1
ATOM 2664 N N . SER A 1 338 ? -45.336 4.369 -9.472 1.00 54.56 338 SER A N 1
ATOM 2665 C CA . SER A 1 338 ? -46.064 4.599 -10.749 1.00 54.56 338 SER A CA 1
ATOM 2666 C C . SER A 1 338 ? -47.025 3.529 -11.314 1.00 54.56 338 SER A C 1
ATOM 2668 O O . SER A 1 338 ? -48.099 3.892 -11.782 1.00 54.56 338 SER A O 1
ATOM 2670 N N . LYS A 1 339 ? -46.686 2.238 -11.305 1.00 50.69 339 LYS A N 1
ATOM 2671 C CA . LYS A 1 339 ? -47.505 1.101 -11.766 1.00 50.69 339 LYS A CA 1
ATOM 2672 C C . LYS A 1 339 ? -47.579 -0.047 -10.747 1.00 50.69 339 LYS A C 1
ATOM 2674 O O . LYS A 1 339 ? -47.817 -1.183 -11.139 1.00 50.69 339 LYS A O 1
ATOM 2679 N N . GLY A 1 340 ? -47.310 0.192 -9.464 1.00 58.66 340 GLY A N 1
ATOM 2680 C CA . GLY A 1 340 ? -47.383 -0.886 -8.482 1.00 58.66 340 GLY A CA 1
ATOM 2681 C C . GLY A 1 340 ? -46.793 -0.600 -7.107 1.00 58.66 340 GLY A C 1
ATOM 2682 O O . GLY A 1 340 ? -46.256 0.477 -6.836 1.00 58.66 340 GLY A O 1
ATOM 2683 N N . TRP A 1 341 ? -46.872 -1.611 -6.243 1.00 71.31 341 TRP A N 1
ATOM 2684 C CA . TRP A 1 341 ? -46.373 -1.592 -4.870 1.00 71.31 341 TRP A CA 1
ATOM 2685 C C . TRP A 1 341 ? -45.221 -2.572 -4.717 1.00 71.31 341 TRP A C 1
ATOM 2687 O O . TRP A 1 341 ? -45.326 -3.753 -5.052 1.00 71.31 341 TRP A O 1
ATOM 2697 N N . LEU A 1 342 ? -44.119 -2.070 -4.172 1.00 71.00 342 LEU A N 1
ATOM 2698 C CA . LEU A 1 342 ? -42.966 -2.868 -3.796 1.00 71.00 342 LEU A CA 1
ATOM 2699 C C . LEU A 1 342 ? -43.041 -3.143 -2.296 1.00 71.00 342 LEU A C 1
ATOM 2701 O O . LEU A 1 342 ? -42.991 -2.210 -1.496 1.00 71.00 342 LEU A O 1
ATOM 2705 N N . VAL A 1 343 ? -43.158 -4.414 -1.920 1.00 72.12 343 VAL A N 1
ATOM 2706 C CA . VAL A 1 343 ? -43.366 -4.853 -0.535 1.00 72.12 343 VAL A CA 1
ATOM 2707 C C . VAL A 1 343 ? -42.173 -5.697 -0.089 1.00 72.12 343 VAL A C 1
ATOM 2709 O O . VAL A 1 343 ? -41.787 -6.652 -0.768 1.00 72.12 343 VAL A O 1
ATOM 2712 N N . LYS A 1 344 ? -41.579 -5.351 1.058 1.00 78.75 344 LYS A N 1
ATOM 2713 C CA . LYS A 1 344 ? -40.404 -6.030 1.623 1.00 78.75 344 LYS A CA 1
ATOM 2714 C C . LYS A 1 344 ? -40.597 -6.370 3.098 1.00 78.75 344 LYS A C 1
ATOM 2716 O O . LYS A 1 344 ? -40.839 -5.466 3.891 1.00 78.75 344 LYS A O 1
ATOM 2721 N N . LYS A 1 345 ? -40.385 -7.634 3.489 1.00 69.06 345 LYS A N 1
ATOM 2722 C CA . LYS A 1 345 ? -40.371 -8.056 4.911 1.00 69.06 345 LYS A CA 1
ATOM 2723 C C . LYS A 1 345 ? -38.961 -8.209 5.475 1.00 69.06 345 LYS A C 1
ATOM 2725 O O . LYS A 1 345 ? -38.693 -7.873 6.620 1.00 69.06 345 LYS A O 1
ATOM 2730 N N . SER A 1 346 ? -38.045 -8.731 4.664 1.00 62.00 346 SER A N 1
ATOM 2731 C CA . SER A 1 346 ? -36.663 -9.037 5.047 1.00 62.00 346 SER A CA 1
ATOM 2732 C C . SER A 1 346 ? -35.708 -8.770 3.883 1.00 62.00 346 SER A C 1
ATOM 2734 O O . SER A 1 346 ? -36.134 -8.466 2.770 1.00 62.00 346 SER A O 1
ATOM 2736 N N . VAL A 1 347 ? -34.396 -8.866 4.111 1.00 51.66 347 VAL A N 1
ATOM 2737 C CA . VAL A 1 347 ? -33.366 -8.626 3.077 1.00 51.66 347 VAL A CA 1
ATOM 2738 C C . VAL A 1 347 ? -33.543 -9.532 1.842 1.00 51.66 347 VAL A C 1
ATOM 2740 O O . VAL A 1 347 ? -33.148 -9.136 0.749 1.00 51.66 347 VAL A O 1
ATOM 2743 N N . LEU A 1 348 ? -34.195 -10.689 2.002 1.00 41.62 348 LEU A N 1
ATOM 2744 C CA . LEU A 1 348 ? -34.360 -11.720 0.971 1.00 41.62 348 LEU A CA 1
ATOM 2745 C C . LEU A 1 348 ? -35.773 -11.804 0.362 1.00 41.62 348 LEU A C 1
ATOM 2747 O O . LEU A 1 348 ? -35.976 -12.593 -0.553 1.00 41.62 348 LEU A O 1
ATOM 2751 N N . SER A 1 349 ? -36.750 -11.026 0.842 1.00 59.06 349 SER A N 1
ATOM 2752 C CA . SER A 1 349 ? -38.147 -11.112 0.385 1.00 59.06 349 SER A CA 1
ATOM 2753 C C . SER A 1 349 ? -38.600 -9.802 -0.252 1.00 59.06 349 SER A C 1
ATOM 2755 O O . SER A 1 349 ? -38.998 -8.867 0.442 1.00 59.06 349 SER A O 1
ATOM 2757 N N . TRP A 1 350 ? -38.527 -9.742 -1.582 1.00 63.00 350 TRP A N 1
ATOM 2758 C CA . TRP A 1 350 ? -39.068 -8.644 -2.380 1.00 63.00 350 TRP A CA 1
ATOM 2759 C C . TRP A 1 350 ? -40.240 -9.150 -3.208 1.00 63.00 350 TRP A C 1
ATOM 2761 O O . TRP A 1 350 ? -40.101 -10.126 -3.944 1.00 63.00 350 TRP A O 1
ATOM 2771 N N . LEU A 1 351 ? -41.376 -8.469 -3.099 1.00 70.62 351 LEU A N 1
ATOM 2772 C CA . LEU A 1 351 ? -42.561 -8.738 -3.901 1.00 70.62 351 LEU A CA 1
ATOM 2773 C C . LEU A 1 351 ? -42.972 -7.459 -4.630 1.00 70.62 351 LEU A C 1
ATOM 2775 O O . LEU A 1 351 ? -42.979 -6.380 -4.035 1.00 70.62 351 LEU A O 1
ATOM 2779 N N . PHE A 1 352 ? -43.301 -7.586 -5.913 1.00 69.50 352 PHE A N 1
ATOM 2780 C CA . PHE A 1 352 ? -43.802 -6.488 -6.732 1.00 69.50 352 PHE A CA 1
ATOM 2781 C C . PHE A 1 352 ? -45.236 -6.789 -7.158 1.00 69.50 352 PHE A C 1
ATOM 2783 O O . PHE A 1 352 ? -45.496 -7.846 -7.731 1.00 69.50 352 PHE A O 1
ATOM 2790 N N . LEU A 1 353 ? -46.146 -5.866 -6.864 1.00 74.06 353 LEU A N 1
ATOM 2791 C CA . LEU A 1 353 ? -47.572 -5.979 -7.158 1.00 74.06 353 LEU A CA 1
ATOM 2792 C C . LEU A 1 353 ? -47.929 -4.908 -8.184 1.00 74.06 353 LEU A C 1
ATOM 2794 O O . LEU A 1 353 ? -47.741 -3.726 -7.915 1.00 74.06 353 LEU A O 1
ATOM 2798 N N . SER A 1 354 ? -48.377 -5.332 -9.364 1.00 63.97 354 SER A N 1
ATOM 2799 C CA . SER A 1 354 ? -48.511 -4.500 -10.570 1.00 63.97 354 SER A CA 1
ATOM 2800 C C . SER A 1 354 ? -49.837 -3.751 -10.706 1.00 63.97 354 SER A C 1
ATOM 2802 O O . SER A 1 354 ? -49.997 -2.946 -11.621 1.00 63.97 354 SER A O 1
ATOM 2804 N N . SER A 1 355 ? -50.805 -4.025 -9.837 1.00 72.25 355 SER A N 1
ATOM 2805 C CA . SER A 1 355 ? -52.124 -3.396 -9.860 1.00 72.25 355 SER A CA 1
ATOM 2806 C C . SER A 1 355 ? -52.703 -3.300 -8.454 1.00 72.25 355 SER A C 1
ATOM 2808 O O . SER A 1 355 ? -52.227 -3.959 -7.524 1.00 72.25 355 SER A O 1
ATOM 2810 N N . ILE A 1 356 ? -53.693 -2.422 -8.279 1.00 72.50 356 ILE A N 1
ATOM 2811 C CA . ILE A 1 356 ? -54.333 -2.250 -6.974 1.00 72.50 356 ILE A CA 1
ATOM 2812 C C . ILE A 1 356 ? -55.095 -3.513 -6.563 1.00 72.50 356 ILE A C 1
ATOM 2814 O O . ILE A 1 356 ? -55.096 -3.869 -5.387 1.00 72.50 356 ILE A O 1
ATOM 2818 N N . ASP A 1 357 ? -55.615 -4.248 -7.546 1.00 77.38 357 ASP A N 1
ATOM 2819 C CA . ASP A 1 357 ? -56.273 -5.538 -7.356 1.00 77.38 357 ASP A CA 1
ATOM 2820 C C . ASP A 1 357 ? -55.274 -6.619 -6.903 1.00 77.38 357 ASP A C 1
ATOM 2822 O O . ASP A 1 357 ? -55.590 -7.440 -6.040 1.00 77.38 357 ASP A O 1
ATOM 2826 N N . ASP A 1 358 ? -54.033 -6.592 -7.410 1.00 76.88 358 ASP A N 1
ATOM 2827 C CA . ASP A 1 358 ? -52.959 -7.485 -6.945 1.00 76.88 358 ASP A CA 1
ATOM 2828 C C . ASP A 1 358 ? -52.585 -7.194 -5.484 1.00 76.88 358 ASP A C 1
ATOM 2830 O O . ASP A 1 358 ? -52.338 -8.120 -4.702 1.00 76.88 358 ASP A O 1
ATOM 2834 N N . LEU A 1 359 ? -52.560 -5.911 -5.102 1.00 77.25 359 LEU A N 1
ATOM 2835 C CA . LEU A 1 359 ? -52.324 -5.489 -3.722 1.00 77.25 359 LEU A CA 1
ATOM 2836 C C . LEU A 1 359 ? -53.448 -5.955 -2.794 1.00 77.25 359 LEU A C 1
ATOM 2838 O O . LEU A 1 359 ? -53.174 -6.536 -1.742 1.00 77.25 359 LEU A O 1
ATOM 2842 N N . GLU A 1 360 ? -54.698 -5.759 -3.198 1.00 82.62 360 GLU A N 1
ATOM 2843 C CA . GLU A 1 360 ? -55.878 -6.186 -2.446 1.00 82.62 360 GLU A CA 1
ATOM 2844 C C . GLU A 1 360 ? -55.942 -7.718 -2.303 1.00 82.62 360 GLU A C 1
ATOM 2846 O O . GLU A 1 360 ? -56.155 -8.256 -1.209 1.00 82.62 360 GLU A O 1
ATOM 2851 N N . SER A 1 361 ? -55.662 -8.452 -3.381 1.00 82.75 361 SER A N 1
ATOM 2852 C CA . SER A 1 361 ? -55.579 -9.918 -3.379 1.00 82.75 361 SER A CA 1
ATOM 2853 C C . SER A 1 361 ? -54.484 -10.425 -2.435 1.00 82.75 361 SER A C 1
ATOM 2855 O O . SER A 1 361 ? -54.686 -11.388 -1.691 1.00 82.75 361 SER A O 1
ATOM 2857 N N . TYR A 1 362 ? -53.331 -9.755 -2.400 1.00 81.50 362 TYR A N 1
ATOM 2858 C CA . TYR A 1 362 ? -52.236 -10.123 -1.508 1.00 81.50 362 TYR A CA 1
ATOM 2859 C C . TYR A 1 362 ? -52.556 -9.841 -0.032 1.00 81.50 362 TYR A C 1
ATOM 2861 O O . TYR A 1 362 ? -52.355 -10.713 0.819 1.00 81.50 362 TYR A O 1
ATOM 2869 N N . VAL A 1 363 ? -53.118 -8.670 0.281 1.00 82.12 363 VAL A N 1
ATOM 2870 C CA . VAL A 1 363 ? -53.531 -8.314 1.650 1.00 82.12 363 VAL A CA 1
ATOM 2871 C C . VAL A 1 363 ? -54.650 -9.234 2.151 1.00 82.12 363 VAL A C 1
ATOM 2873 O O . VAL A 1 363 ? -54.594 -9.711 3.284 1.00 82.12 363 VAL A O 1
ATOM 2876 N N . SER A 1 364 ? -55.627 -9.567 1.304 1.00 82.44 364 SER A N 1
ATOM 2877 C CA . SER A 1 364 ? -56.725 -10.475 1.673 1.00 82.44 364 SER A CA 1
ATOM 2878 C C . SER A 1 364 ? -56.288 -11.935 1.843 1.00 82.44 364 SER A C 1
ATOM 2880 O O . SER A 1 364 ? -56.907 -12.674 2.614 1.00 82.44 364 SER A O 1
ATOM 2882 N N . LYS A 1 365 ? -55.224 -12.374 1.157 1.00 82.12 365 LYS A N 1
ATOM 2883 C CA . LYS A 1 365 ? -54.577 -13.671 1.415 1.00 82.12 365 LYS A CA 1
ATOM 2884 C C . LYS A 1 365 ? -53.835 -13.666 2.747 1.00 82.12 365 LYS A C 1
ATOM 2886 O O . LYS A 1 365 ? -53.995 -14.610 3.512 1.00 82.12 365 LYS A O 1
ATOM 2891 N N . LEU A 1 366 ? -53.096 -12.596 3.048 1.00 78.31 366 LEU A N 1
ATOM 2892 C CA . LEU A 1 366 ? -52.401 -12.441 4.329 1.00 78.31 366 LEU A CA 1
ATOM 2893 C C . LEU A 1 366 ? -53.371 -12.472 5.518 1.00 78.31 366 LEU A C 1
ATOM 2895 O O . LEU A 1 366 ? -53.095 -13.159 6.496 1.00 78.31 366 LEU A O 1
ATOM 2899 N N . ALA A 1 367 ? -54.525 -11.809 5.400 1.00 73.25 367 ALA A N 1
ATOM 2900 C CA . ALA A 1 367 ? -55.569 -11.793 6.428 1.00 73.25 367 ALA A CA 1
ATOM 2901 C C . ALA A 1 367 ? -56.266 -13.149 6.651 1.00 73.25 367 ALA A C 1
ATOM 2903 O O . ALA A 1 367 ? -56.860 -13.351 7.699 1.00 73.25 367 ALA A O 1
ATOM 2904 N N . ARG A 1 368 ? -56.211 -14.071 5.678 1.00 71.44 368 ARG A N 1
ATOM 2905 C CA . ARG A 1 368 ? -56.720 -15.452 5.816 1.00 71.44 368 ARG A CA 1
ATOM 2906 C C . ARG A 1 368 ? -55.675 -16.433 6.353 1.00 71.44 368 ARG A C 1
ATOM 2908 O O . ARG A 1 368 ? -56.027 -17.547 6.719 1.00 71.44 368 ARG A O 1
ATOM 2915 N N . SER A 1 369 ? -54.401 -16.046 6.317 1.00 61.34 369 SER A N 1
ATOM 2916 C CA . SER A 1 369 ? -53.260 -16.849 6.779 1.00 61.34 369 SER A CA 1
ATOM 2917 C C . SER A 1 369 ? -52.727 -16.443 8.158 1.00 61.34 369 SER A C 1
ATOM 2919 O O . SER A 1 369 ? -51.802 -17.084 8.654 1.00 61.34 369 SER A O 1
ATOM 2921 N N . ALA A 1 370 ? -53.266 -15.362 8.725 1.00 55.56 370 ALA A N 1
ATOM 2922 C CA . ALA A 1 370 ? -53.095 -14.940 10.111 1.00 55.56 370 ALA A CA 1
ATOM 2923 C C . ALA A 1 370 ? -54.300 -15.431 10.916 1.00 55.56 370 ALA A C 1
ATOM 2925 O O . ALA A 1 370 ? -54.090 -15.791 12.094 1.00 55.56 370 ALA A O 1
#

pLDDT: mean 78.86, std 14.76, range [38.16, 97.94]